Protein AF-A0A931TAT7-F1 (afdb_monomer)

Structure (mmCIF, N/CA/C/O backbone):
data_AF-A0A931TAT7-F1
#
_entry.id   AF-A0A931TAT7-F1
#
loop_
_atom_site.group_PDB
_atom_site.id
_atom_site.type_symbol
_atom_site.label_atom_id
_atom_site.label_alt_id
_atom_site.label_comp_id
_atom_site.label_asym_id
_atom_site.label_entity_id
_atom_site.label_seq_id
_atom_site.pdbx_PDB_ins_code
_atom_site.Cartn_x
_atom_site.Cartn_y
_atom_site.Cartn_z
_atom_site.occupancy
_atom_site.B_iso_or_equiv
_atom_site.auth_seq_id
_atom_site.auth_comp_id
_atom_site.auth_asym_id
_atom_site.auth_atom_id
_atom_site.pdbx_PDB_model_num
ATOM 1 N N . MET A 1 1 ? 42.164 -4.068 8.966 1.00 46.94 1 MET A N 1
ATOM 2 C CA . MET A 1 1 ? 41.148 -4.580 8.024 1.00 46.94 1 MET A CA 1
ATOM 3 C C . MET A 1 1 ? 40.503 -3.366 7.394 1.00 46.94 1 MET A C 1
ATOM 5 O O . MET A 1 1 ? 39.901 -2.592 8.122 1.00 46.94 1 MET A O 1
ATOM 9 N N . SER A 1 2 ? 40.743 -3.121 6.109 1.00 53.66 2 SER A N 1
ATOM 10 C CA . SER A 1 2 ? 40.105 -2.021 5.388 1.00 53.66 2 SER A CA 1
ATOM 11 C C . SER A 1 2 ? 38.595 -2.243 5.388 1.00 53.66 2 SER A C 1
ATOM 13 O O . SER A 1 2 ? 38.114 -3.312 5.013 1.00 53.66 2 SER A O 1
ATOM 15 N N . GLU A 1 3 ? 37.860 -1.247 5.865 1.00 57.81 3 GLU A N 1
ATOM 16 C CA . GLU A 1 3 ? 36.407 -1.215 5.819 1.00 57.81 3 GLU A CA 1
ATOM 17 C C . GLU A 1 3 ? 35.992 -1.167 4.346 1.00 57.81 3 GLU A C 1
ATOM 19 O O . GLU A 1 3 ? 36.134 -0.154 3.662 1.00 57.81 3 GLU A O 1
ATOM 24 N N . GLN A 1 4 ? 35.587 -2.316 3.811 1.00 63.25 4 GLN A N 1
ATOM 25 C CA . GLN A 1 4 ? 35.103 -2.410 2.445 1.00 63.25 4 GLN A CA 1
ATOM 26 C C . GLN A 1 4 ? 33.806 -1.604 2.378 1.00 63.25 4 GLN A C 1
ATOM 28 O O . GLN A 1 4 ? 32.818 -1.959 3.022 1.00 63.25 4 GLN A O 1
ATOM 33 N N . THR A 1 5 ? 33.833 -0.480 1.660 1.00 73.94 5 THR A N 1
ATOM 34 C CA . THR A 1 5 ? 32.706 0.448 1.554 1.00 73.94 5 THR A CA 1
ATOM 35 C C . THR A 1 5 ? 31.482 -0.317 1.050 1.00 73.94 5 THR A C 1
ATOM 37 O O . THR A 1 5 ? 31.432 -0.716 -0.113 1.00 73.94 5 THR A O 1
ATOM 40 N N . ARG A 1 6 ? 30.511 -0.587 1.935 1.00 80.88 6 ARG A N 1
ATOM 41 C CA . ARG A 1 6 ? 29.276 -1.290 1.570 1.00 80.88 6 ARG A CA 1
ATOM 42 C C . ARG A 1 6 ? 28.470 -0.403 0.640 1.00 80.88 6 ARG A C 1
ATOM 44 O O . ARG A 1 6 ? 28.038 0.682 1.015 1.00 80.88 6 ARG A O 1
ATOM 51 N N . ARG A 1 7 ? 28.277 -0.899 -0.570 1.00 81.69 7 ARG A N 1
ATOM 52 C CA . ARG A 1 7 ? 27.656 -0.191 -1.674 1.00 81.69 7 ARG A CA 1
ATOM 53 C C . ARG A 1 7 ? 26.433 -0.985 -2.145 1.00 81.69 7 ARG A C 1
ATOM 55 O O . ARG A 1 7 ? 26.572 -2.185 -2.395 1.00 81.69 7 ARG A O 1
ATOM 62 N N . PRO A 1 8 ? 25.221 -0.400 -2.132 1.00 88.12 8 PRO A N 1
ATOM 63 C CA . PRO A 1 8 ? 24.004 -1.139 -2.441 1.00 88.12 8 PRO A CA 1
ATOM 64 C C . PRO A 1 8 ? 23.951 -1.509 -3.927 1.00 88.12 8 PRO A C 1
ATOM 66 O O . PRO A 1 8 ? 23.979 -0.655 -4.803 1.00 88.12 8 PRO A O 1
ATOM 69 N N . VAL A 1 9 ? 23.796 -2.801 -4.218 1.00 87.94 9 VAL A N 1
ATOM 70 C CA . VAL A 1 9 ? 23.596 -3.290 -5.596 1.00 87.94 9 VAL A CA 1
ATOM 71 C C . VAL A 1 9 ? 22.176 -3.034 -6.112 1.00 87.94 9 VAL A C 1
ATOM 73 O O . VAL A 1 9 ? 21.944 -2.989 -7.316 1.00 87.94 9 VAL A O 1
ATOM 76 N N . HIS A 1 10 ? 21.221 -2.862 -5.199 1.00 90.25 10 HIS A N 1
ATOM 77 C CA . HIS A 1 10 ? 19.831 -2.554 -5.491 1.00 90.25 10 HIS A CA 1
ATOM 78 C C . HIS A 1 10 ? 19.238 -1.762 -4.332 1.00 90.25 10 HIS A C 1
ATOM 80 O O . HIS A 1 10 ? 19.425 -2.128 -3.169 1.00 90.25 10 HIS A O 1
ATOM 86 N N . THR A 1 11 ? 18.490 -0.720 -4.668 1.00 93.38 11 THR A N 1
ATOM 87 C CA . THR A 1 11 ? 17.753 0.086 -3.702 1.00 93.38 11 THR A CA 1
ATOM 88 C C . THR A 1 11 ? 16.315 0.190 -4.169 1.00 93.38 11 THR A C 1
ATOM 90 O O . THR A 1 11 ? 16.067 0.439 -5.347 1.00 93.38 11 THR A O 1
ATOM 93 N N . ARG A 1 12 ? 15.384 0.025 -3.231 1.00 96.38 12 ARG A N 1
ATOM 94 C CA . ARG A 1 12 ? 13.963 0.283 -3.427 1.00 96.38 12 ARG A CA 1
ATOM 95 C C . ARG A 1 12 ? 13.509 1.342 -2.440 1.00 96.38 12 ARG A C 1
ATOM 97 O O . ARG A 1 12 ? 13.706 1.176 -1.238 1.00 96.38 12 ARG A O 1
ATOM 104 N N . THR A 1 13 ? 12.826 2.356 -2.944 1.00 97.94 13 THR A N 1
ATOM 105 C CA . THR A 1 13 ? 12.088 3.325 -2.138 1.00 97.94 13 THR A CA 1
ATOM 106 C C . THR A 1 13 ? 10.604 3.150 -2.411 1.00 97.94 13 THR A C 1
ATOM 108 O O . THR A 1 13 ? 10.189 3.093 -3.567 1.00 97.94 13 THR A O 1
ATOM 111 N N . ILE A 1 14 ? 9.805 3.063 -1.349 1.00 98.56 14 ILE A N 1
ATOM 112 C CA . ILE A 1 14 ? 8.347 3.111 -1.433 1.00 98.56 14 ILE A CA 1
ATOM 113 C C . ILE A 1 14 ? 7.872 4.323 -0.640 1.00 98.56 14 ILE A C 1
ATOM 115 O O . ILE A 1 14 ? 8.177 4.432 0.547 1.00 98.56 14 ILE A O 1
ATOM 119 N N . THR A 1 15 ? 7.124 5.210 -1.288 1.00 98.69 15 THR A N 1
ATOM 120 C CA . THR A 1 15 ? 6.382 6.288 -0.624 1.00 98.69 15 THR A CA 1
ATOM 121 C C . THR A 1 15 ? 4.897 5.995 -0.732 1.00 98.69 15 THR A C 1
ATOM 123 O O . THR A 1 15 ? 4.441 5.480 -1.753 1.00 98.69 15 THR A O 1
ATOM 126 N N . ILE A 1 16 ? 4.148 6.259 0.336 1.00 98.88 16 ILE A N 1
ATOM 127 C CA . ILE A 1 16 ? 2.700 6.064 0.364 1.00 98.88 16 ILE A CA 1
ATOM 128 C C . ILE A 1 16 ? 2.091 7.277 1.044 1.00 98.88 16 ILE A C 1
ATOM 130 O O . ILE A 1 16 ? 2.323 7.497 2.232 1.00 98.88 16 ILE A O 1
ATOM 134 N N . ASP A 1 17 ? 1.298 8.018 0.287 1.00 98.62 17 ASP A N 1
ATOM 135 C CA . ASP A 1 17 ? 0.580 9.189 0.759 1.00 98.62 17 ASP A CA 1
ATOM 136 C C . ASP A 1 17 ? -0.908 8.848 0.852 1.00 98.62 17 ASP A C 1
ATOM 138 O O . ASP A 1 17 ? -1.482 8.271 -0.076 1.00 98.62 17 ASP A O 1
ATOM 142 N N . VAL A 1 18 ? -1.522 9.165 1.992 1.00 98.44 18 VAL A N 1
ATOM 143 C CA . VAL A 1 18 ? -2.941 8.911 2.270 1.00 98.44 18 VAL A CA 1
ATOM 144 C C . VAL A 1 18 ? -3.627 10.248 2.501 1.00 98.44 18 VAL A C 1
ATOM 146 O O . VAL A 1 18 ? -3.291 10.967 3.439 1.00 98.44 18 VAL A O 1
ATOM 149 N N . PHE A 1 19 ? -4.603 10.561 1.659 1.00 97.88 19 PHE A N 1
ATOM 150 C CA . PHE A 1 19 ? -5.383 11.788 1.713 1.00 97.88 19 PHE A CA 1
ATOM 151 C C . PHE A 1 19 ? -6.832 11.459 2.049 1.00 97.88 19 PHE A C 1
ATOM 153 O O . PHE A 1 19 ? -7.404 10.507 1.515 1.00 97.88 19 PHE A O 1
ATOM 160 N N . ARG A 1 20 ? -7.457 12.278 2.896 1.00 95.94 20 ARG A N 1
ATOM 161 C CA . ARG A 1 20 ? -8.916 12.296 2.985 1.00 95.94 20 ARG A CA 1
ATOM 162 C C . ARG A 1 20 ? -9.457 12.918 1.705 1.00 95.94 20 ARG A C 1
ATOM 164 O O . ARG A 1 20 ? -9.025 14.002 1.320 1.00 95.94 20 ARG A O 1
ATOM 171 N N . ALA A 1 21 ? -10.389 12.233 1.062 1.00 95.69 21 ALA A N 1
ATOM 172 C CA . ALA A 1 21 ? -10.930 12.642 -0.226 1.00 95.69 21 ALA A CA 1
ATOM 173 C C . ALA A 1 21 ? -12.455 12.830 -0.230 1.00 95.69 21 ALA A C 1
ATOM 175 O O . ALA A 1 21 ? -13.044 13.044 -1.290 1.00 95.69 21 ALA A O 1
ATOM 176 N N . GLY A 1 22 ? 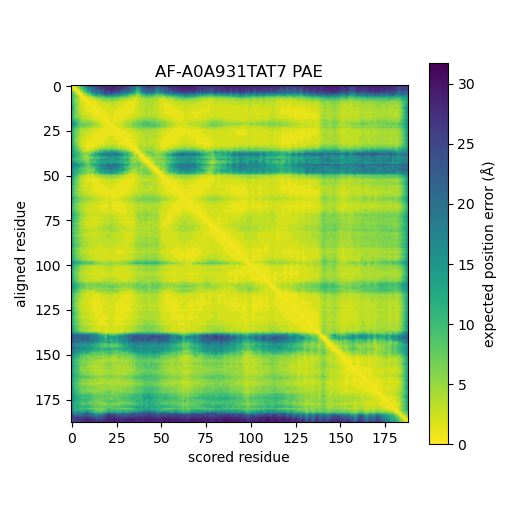-13.067 12.757 0.952 1.00 92.88 22 GLY A N 1
ATOM 177 C CA . GLY A 1 22 ? -14.485 12.961 1.222 1.00 92.88 22 GLY A CA 1
ATOM 178 C C . GLY A 1 22 ? -14.806 12.631 2.682 1.00 92.88 22 GLY A C 1
ATOM 179 O O . GLY A 1 22 ? -13.902 12.354 3.480 1.00 92.88 22 GLY A O 1
ATOM 180 N N . ASP A 1 23 ? -16.091 12.633 3.024 1.00 91.50 23 ASP A N 1
ATOM 181 C CA . ASP A 1 23 ? -16.554 12.314 4.381 1.00 91.50 23 ASP A CA 1
ATOM 182 C C . ASP A 1 23 ? -16.292 10.849 4.753 1.00 91.50 23 ASP A C 1
ATOM 184 O O . ASP A 1 23 ? -16.015 10.554 5.914 1.00 91.50 23 ASP A O 1
ATOM 188 N N . ASP A 1 24 ? -16.313 9.954 3.764 1.00 93.62 24 ASP A N 1
ATOM 189 C CA . ASP A 1 24 ? -16.205 8.502 3.906 1.00 93.62 24 ASP A CA 1
ATOM 190 C C . ASP A 1 24 ? -15.237 7.872 2.887 1.00 93.62 24 ASP A C 1
ATOM 192 O O . ASP A 1 24 ? -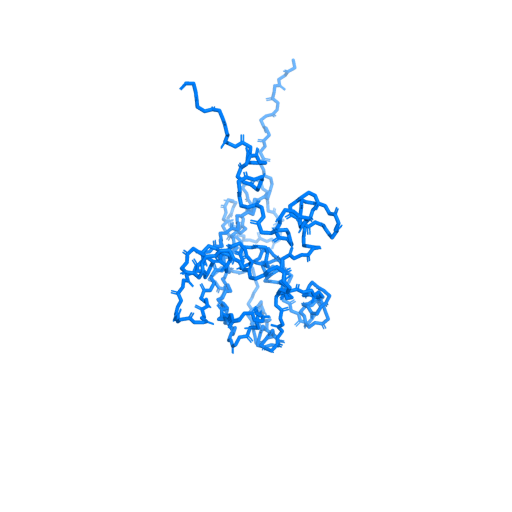15.329 6.683 2.582 1.00 93.62 24 ASP A O 1
ATOM 196 N N . GLU A 1 25 ? -14.286 8.639 2.346 1.00 97.19 25 GLU A N 1
ATOM 197 C CA . GLU A 1 25 ? -13.364 8.133 1.327 1.00 97.19 25 GLU A CA 1
ATOM 198 C C . GLU A 1 25 ? -11.930 8.636 1.514 1.00 97.19 25 GLU A C 1
ATOM 200 O O . GLU A 1 25 ? -11.672 9.799 1.837 1.00 97.19 25 GLU A O 1
ATOM 205 N N . LEU A 1 26 ? -10.980 7.734 1.275 1.00 98.31 26 LEU A N 1
ATOM 206 C CA . LEU A 1 26 ? -9.557 8.020 1.171 1.00 98.31 26 LEU A CA 1
ATOM 207 C C . LEU A 1 26 ? -9.102 7.930 -0.282 1.00 98.31 26 LEU A C 1
ATOM 209 O O . LEU A 1 26 ? -9.516 7.039 -1.024 1.00 98.31 26 LEU A O 1
ATOM 213 N N . GLU A 1 27 ? -8.159 8.786 -0.645 1.00 98.62 27 GLU A N 1
ATOM 214 C CA . GLU A 1 27 ? -7.313 8.615 -1.818 1.00 98.62 27 GLU A CA 1
ATOM 215 C C . GLU A 1 27 ? -5.903 8.260 -1.362 1.00 98.62 27 GLU A C 1
ATOM 217 O O . GLU A 1 27 ? -5.312 8.955 -0.537 1.00 98.62 27 GLU A O 1
ATOM 222 N N . VAL A 1 28 ? -5.361 7.159 -1.876 1.00 98.81 28 VAL A N 1
ATOM 223 C CA . VAL A 1 28 ? -4.054 6.651 -1.458 1.00 98.81 28 VAL A CA 1
ATOM 224 C C . VAL A 1 28 ? -3.171 6.440 -2.665 1.00 98.81 28 VAL A C 1
ATOM 226 O O . VAL A 1 28 ? -3.496 5.631 -3.530 1.00 98.81 28 VAL A O 1
ATOM 229 N N . THR A 1 29 ? -2.030 7.122 -2.693 1.00 98.69 29 THR A N 1
ATOM 230 C CA . THR A 1 29 ? -1.042 6.996 -3.765 1.00 98.69 29 THR A CA 1
ATOM 231 C C . THR A 1 29 ? 0.223 6.351 -3.225 1.00 98.69 29 THR A C 1
ATOM 233 O O . THR A 1 29 ? 0.899 6.899 -2.360 1.00 98.69 29 THR A O 1
ATOM 236 N N . GLY A 1 30 ? 0.543 5.167 -3.740 1.00 98.75 30 GLY A N 1
ATOM 237 C CA . GLY A 1 30 ? 1.823 4.506 -3.544 1.00 98.75 30 GLY A CA 1
ATOM 238 C C . GLY A 1 30 ? 2.733 4.759 -4.740 1.00 98.75 30 GLY A C 1
ATOM 239 O O . GLY A 1 30 ? 2.281 4.670 -5.880 1.00 98.75 30 GLY A O 1
ATOM 240 N N . ARG A 1 31 ? 4.020 5.010 -4.505 1.00 98.62 31 ARG A N 1
ATOM 241 C CA . ARG A 1 31 ? 5.059 5.055 -5.540 1.00 98.62 31 ARG A CA 1
ATOM 242 C C . ARG A 1 31 ? 6.209 4.142 -5.154 1.00 98.62 31 ARG A C 1
ATOM 244 O O . ARG A 1 31 ? 6.656 4.160 -4.011 1.00 98.62 31 ARG A O 1
ATOM 251 N N . LEU A 1 32 ? 6.684 3.351 -6.109 1.00 98.56 32 LEU A N 1
ATOM 252 C CA . LEU A 1 32 ? 7.832 2.464 -5.976 1.00 98.56 32 LEU A CA 1
ATOM 253 C C . LEU A 1 32 ? 8.904 2.905 -6.964 1.00 98.56 32 LEU A C 1
ATOM 255 O O . LEU A 1 32 ? 8.662 2.932 -8.170 1.00 98.56 32 LEU A O 1
ATOM 259 N N . VAL A 1 33 ? 10.087 3.202 -6.434 1.00 97.94 33 VAL A N 1
ATOM 260 C CA . VAL A 1 33 ? 11.274 3.538 -7.217 1.00 97.94 33 VAL A CA 1
ATOM 261 C C . VAL A 1 33 ? 12.363 2.518 -6.926 1.00 97.94 33 VAL A C 1
ATOM 263 O O . VAL A 1 33 ? 12.805 2.398 -5.784 1.00 97.94 33 VAL A O 1
ATOM 266 N N . ASP A 1 34 ? 12.804 1.808 -7.958 1.00 95.56 34 ASP A N 1
ATOM 267 C CA . ASP A 1 34 ? 13.946 0.902 -7.895 1.00 95.56 34 ASP A CA 1
ATOM 268 C C . ASP A 1 34 ? 15.123 1.476 -8.667 1.00 95.56 34 ASP A C 1
ATOM 270 O O . ASP A 1 34 ? 14.976 1.872 -9.822 1.00 95.56 34 ASP A O 1
ATOM 274 N N . SER A 1 35 ? 16.313 1.413 -8.083 1.00 92.00 35 SER A N 1
ATOM 275 C CA . SER A 1 35 ? 17.566 1.736 -8.760 1.00 92.00 35 SER A CA 1
ATOM 276 C C . SER A 1 35 ? 18.610 0.642 -8.556 1.00 92.00 35 SER A C 1
ATOM 278 O O . SER A 1 35 ? 18.482 -0.240 -7.694 1.00 92.00 35 SER A O 1
ATOM 280 N N . ARG A 1 36 ? 19.651 0.677 -9.390 1.00 87.56 36 ARG A N 1
ATOM 281 C CA . ARG A 1 36 ? 20.816 -0.212 -9.299 1.00 87.56 36 ARG A CA 1
ATOM 282 C C . ARG A 1 36 ? 22.104 0.618 -9.263 1.00 87.56 36 ARG A C 1
ATOM 284 O O . ARG A 1 36 ? 22.693 0.879 -10.311 1.00 87.56 36 ARG A O 1
ATOM 291 N N . PRO A 1 37 ? 22.529 1.067 -8.066 1.00 82.19 37 PRO A N 1
ATOM 292 C CA . PRO A 1 37 ? 23.658 1.989 -7.915 1.00 82.19 37 PRO A CA 1
ATOM 293 C C . PRO A 1 37 ? 25.004 1.428 -8.394 1.00 82.19 37 PRO A C 1
ATOM 295 O O . PRO A 1 37 ? 25.778 2.142 -9.026 1.00 82.19 37 PRO A O 1
ATOM 298 N N . ASP A 1 38 ? 25.278 0.147 -8.127 1.00 75.75 38 ASP A N 1
ATOM 299 C CA . ASP A 1 38 ? 26.628 -0.416 -8.297 1.00 75.75 38 ASP A CA 1
ATOM 300 C C . ASP A 1 38 ? 26.735 -1.630 -9.230 1.00 75.75 38 ASP A C 1
ATOM 302 O O . ASP A 1 38 ? 27.841 -2.103 -9.488 1.00 75.75 38 ASP A O 1
ATOM 306 N N . ALA A 1 39 ? 25.622 -2.159 -9.747 1.00 69.81 39 ALA A N 1
ATOM 307 C CA . ALA A 1 39 ? 25.660 -3.344 -10.602 1.00 69.81 39 ALA A CA 1
ATOM 308 C C . ALA A 1 39 ? 24.473 -3.429 -11.567 1.00 69.81 39 ALA A C 1
ATOM 310 O O . ALA A 1 39 ? 23.317 -3.364 -11.158 1.00 69.81 39 ALA A O 1
ATOM 311 N N . GLN A 1 40 ? 24.762 -3.700 -12.837 1.00 74.06 40 GLN A N 1
ATOM 312 C CA . GLN A 1 40 ? 23.771 -3.993 -13.867 1.00 74.06 40 GLN A CA 1
ATOM 313 C C . GLN A 1 40 ? 24.219 -5.250 -14.633 1.00 74.06 40 GLN A C 1
ATOM 315 O O . GLN A 1 40 ? 25.418 -5.406 -14.876 1.00 74.06 40 GLN A O 1
ATOM 320 N N . PRO A 1 41 ? 23.313 -6.177 -15.002 1.00 72.44 41 PRO A N 1
ATOM 321 C CA . PRO A 1 41 ? 23.674 -7.267 -15.900 1.00 72.44 41 PRO A CA 1
ATOM 322 C C . PRO A 1 41 ? 24.227 -6.709 -17.215 1.00 72.44 41 PRO A C 1
ATOM 324 O O . PRO A 1 41 ? 23.657 -5.771 -17.755 1.00 72.44 41 PRO A O 1
ATOM 327 N N . SER A 1 42 ? 25.291 -7.303 -17.755 1.00 74.06 42 SER A N 1
ATOM 328 C CA . SER A 1 42 ? 25.969 -6.797 -18.961 1.00 74.06 42 SER A CA 1
ATOM 329 C C . SER A 1 42 ? 25.091 -6.763 -20.216 1.00 74.06 42 SER A C 1
ATOM 331 O O . SER A 1 42 ? 25.354 -5.9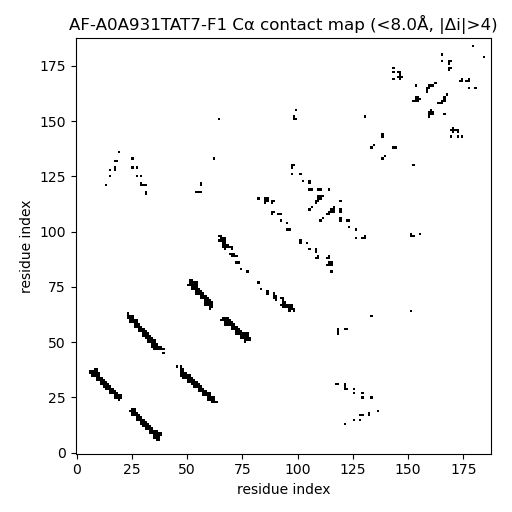90 -21.126 1.00 74.06 42 SER A O 1
ATOM 333 N N . TRP A 1 43 ? 24.053 -7.599 -20.273 1.00 78.25 43 TRP A N 1
ATOM 334 C CA . TRP A 1 43 ? 23.062 -7.613 -21.353 1.00 78.25 43 TRP A CA 1
ATOM 335 C C . TRP A 1 43 ? 21.977 -6.539 -21.192 1.00 78.25 43 TRP A C 1
ATOM 337 O O . TRP A 1 43 ? 21.176 -6.333 -22.099 1.00 78.25 43 TRP A O 1
ATOM 347 N N . PHE A 1 44 ? 21.908 -5.895 -20.028 1.00 76.38 44 PHE A N 1
ATOM 348 C CA . PHE A 1 44 ? 20.924 -4.879 -19.701 1.00 76.38 44 PHE A CA 1
ATOM 349 C C . PHE A 1 44 ? 21.584 -3.509 -19.875 1.00 76.38 44 PHE A C 1
ATOM 351 O O . PHE A 1 44 ? 22.182 -2.974 -18.943 1.00 76.38 44 PHE A O 1
ATOM 358 N N . ASP A 1 45 ? 21.513 -2.998 -21.104 1.00 69.25 45 ASP A N 1
ATOM 359 C CA . ASP A 1 45 ? 22.183 -1.785 -21.590 1.00 69.25 45 ASP A CA 1
ATOM 360 C C . ASP A 1 45 ? 21.520 -0.498 -21.061 1.00 69.25 45 ASP A C 1
ATOM 362 O O . ASP A 1 45 ? 20.954 0.306 -21.797 1.00 69.25 45 ASP A O 1
ATOM 366 N N . VAL A 1 46 ? 21.519 -0.344 -19.737 1.00 70.75 46 VAL A N 1
ATOM 367 C CA . VAL A 1 46 ? 21.043 0.851 -19.034 1.00 70.75 46 VAL A CA 1
ATOM 368 C C . VAL A 1 46 ? 22.198 1.392 -18.196 1.00 70.75 46 VAL A C 1
ATOM 370 O O . VAL A 1 46 ? 22.885 0.595 -17.546 1.00 70.75 46 VAL A O 1
ATOM 373 N N . PRO A 1 47 ? 22.433 2.718 -18.186 1.00 73.44 47 PRO A N 1
ATOM 374 C CA . PRO A 1 47 ? 23.516 3.303 -17.412 1.00 73.44 47 PRO A CA 1
ATOM 375 C C . PRO A 1 47 ? 23.491 2.868 -15.942 1.00 73.44 47 PRO A C 1
ATOM 377 O O . PRO A 1 47 ? 22.443 2.761 -15.303 1.00 73.44 47 PRO A O 1
ATOM 380 N N . GLN A 1 48 ? 24.677 2.623 -15.388 1.00 70.00 48 GLN A N 1
ATOM 381 C CA . GLN A 1 48 ? 24.826 2.322 -13.970 1.00 70.00 48 GLN A CA 1
ATOM 382 C C . GLN A 1 48 ? 24.281 3.480 -13.121 1.00 70.00 48 GLN A C 1
ATOM 384 O O . GLN A 1 48 ? 24.535 4.649 -13.412 1.00 70.00 48 GLN A O 1
ATOM 389 N N . GLY A 1 49 ? 23.551 3.155 -12.053 1.00 73.19 49 GLY A N 1
ATOM 390 C CA . GLY A 1 49 ? 22.931 4.152 -11.182 1.00 73.19 49 GLY A CA 1
ATOM 391 C C . GLY A 1 49 ? 21.570 4.656 -11.655 1.00 73.19 49 GLY A C 1
ATOM 392 O O . GLY A 1 49 ? 20.931 5.409 -10.921 1.00 73.19 49 GLY A O 1
ATOM 393 N N . SER A 1 50 ? 21.085 4.216 -12.819 1.00 79.81 50 SER A N 1
ATOM 394 C CA . SER A 1 50 ? 19.758 4.584 -13.304 1.00 79.81 50 SER A CA 1
ATOM 395 C C . SER A 1 50 ? 18.626 4.001 -12.457 1.00 79.81 50 SER A C 1
ATOM 397 O O . SER A 1 50 ? 18.719 2.921 -11.857 1.00 79.81 50 SER A O 1
ATOM 399 N N . THR A 1 51 ? 17.514 4.732 -12.459 1.00 90.75 51 THR A N 1
ATOM 400 C CA . THR A 1 51 ? 16.206 4.222 -12.057 1.00 90.75 51 THR A CA 1
ATOM 401 C C . THR A 1 51 ? 15.770 3.158 -13.059 1.00 90.75 51 THR A C 1
ATOM 403 O O . THR A 1 51 ? 15.802 3.382 -14.263 1.00 90.75 51 THR A O 1
ATOM 406 N N . ILE A 1 52 ? 15.399 1.986 -12.555 1.00 93.12 52 ILE A N 1
ATOM 407 C CA . ILE A 1 52 ? 14.975 0.832 -13.356 1.00 93.12 52 ILE A CA 1
ATOM 408 C C . ILE A 1 52 ? 13.454 0.691 -13.335 1.00 93.12 52 ILE A C 1
ATOM 410 O O . ILE A 1 52 ? 12.854 0.284 -14.327 1.00 93.12 52 ILE A O 1
ATOM 414 N N . HIS A 1 53 ? 12.835 1.019 -12.201 1.00 96.12 53 HIS A N 1
ATOM 415 C CA . HIS A 1 53 ? 11.387 1.062 -12.061 1.00 96.12 53 HIS A CA 1
ATOM 416 C C . HIS A 1 53 ? 10.997 2.377 -11.407 1.00 96.12 53 HIS A C 1
ATOM 418 O O . HIS A 1 53 ? 11.538 2.717 -10.360 1.00 96.12 53 HIS A O 1
ATOM 424 N N . ASP A 1 54 ? 10.036 3.072 -11.994 1.00 97.31 54 ASP A N 1
ATOM 425 C CA . ASP A 1 54 ? 9.312 4.171 -11.367 1.00 97.31 54 ASP A CA 1
ATOM 426 C C . ASP A 1 54 ? 7.838 3.952 -11.676 1.00 97.31 54 ASP A C 1
ATOM 428 O O . ASP A 1 54 ? 7.396 4.096 -12.817 1.00 97.31 54 ASP A O 1
ATOM 432 N N . MET A 1 55 ? 7.106 3.476 -10.676 1.00 98.06 55 MET A N 1
ATOM 433 C CA . MET A 1 55 ? 5.725 3.039 -10.829 1.00 98.06 55 MET A CA 1
ATOM 434 C C . MET A 1 55 ? 4.876 3.620 -9.714 1.00 98.06 55 MET A C 1
ATOM 436 O O . MET A 1 55 ? 5.319 3.680 -8.565 1.00 98.06 55 MET A O 1
ATOM 440 N N . SER A 1 56 ? 3.634 3.969 -10.025 1.00 98.38 56 SER A N 1
ATOM 441 C CA . SER A 1 56 ? 2.663 4.397 -9.025 1.00 98.38 56 SER A CA 1
ATOM 442 C C . SER A 1 56 ? 1.381 3.580 -9.096 1.00 98.38 56 SER A C 1
ATOM 444 O O . SER A 1 56 ? 1.027 3.024 -10.136 1.00 98.38 56 SER A O 1
ATOM 446 N N . VAL A 1 57 ? 0.700 3.486 -7.958 1.00 98.69 57 VAL A N 1
ATOM 447 C CA . VAL A 1 57 ? -0.647 2.935 -7.825 1.00 98.69 57 VAL A CA 1
ATOM 448 C C . VAL A 1 57 ? -1.460 3.924 -7.005 1.00 98.69 57 VAL A C 1
ATOM 450 O O . VAL A 1 57 ? -1.055 4.272 -5.896 1.00 98.69 57 VAL A O 1
ATOM 453 N N . THR A 1 58 ? -2.611 4.336 -7.523 1.00 98.69 58 THR A N 1
ATOM 454 C CA . THR A 1 58 ? -3.571 5.172 -6.802 1.00 98.69 58 THR A CA 1
ATOM 455 C C . THR A 1 58 ? -4.843 4.372 -6.553 1.00 98.69 58 THR A C 1
ATOM 457 O O . THR A 1 58 ? -5.401 3.764 -7.469 1.00 98.69 58 THR A O 1
ATOM 460 N N . LEU A 1 59 ? -5.292 4.349 -5.300 1.00 98.81 59 LEU A N 1
ATOM 461 C CA . LEU A 1 59 ? -6.505 3.670 -4.856 1.00 98.81 59 LEU A CA 1
ATOM 462 C C . LEU A 1 59 ? -7.471 4.685 -4.247 1.00 98.81 59 LEU A C 1
ATOM 464 O O . LEU A 1 59 ? -7.061 5.527 -3.450 1.00 98.81 59 LEU A O 1
ATOM 468 N N . ARG A 1 60 ? -8.759 4.552 -4.563 1.00 98.69 60 ARG A N 1
ATOM 469 C CA . ARG A 1 60 ? -9.845 5.144 -3.771 1.00 98.69 60 ARG A CA 1
ATOM 470 C C . ARG A 1 60 ? -10.380 4.077 -2.827 1.00 98.69 60 ARG A C 1
ATOM 472 O O . ARG A 1 60 ? -10.590 2.940 -3.257 1.00 98.69 60 ARG A O 1
ATOM 479 N N . VAL A 1 61 ? -10.527 4.406 -1.547 1.00 98.56 61 VAL A N 1
ATOM 480 C CA . VAL A 1 61 ? -10.896 3.451 -0.494 1.00 98.56 61 VAL A CA 1
ATOM 481 C C . VAL A 1 61 ? -12.018 4.029 0.354 1.00 98.56 61 VAL A C 1
ATOM 483 O O . VAL A 1 61 ? -11.831 5.044 1.019 1.00 98.56 61 VAL A O 1
ATOM 486 N N . ARG A 1 62 ? -13.166 3.353 0.365 1.00 97.25 62 ARG A N 1
ATOM 487 C CA . ARG A 1 62 ? -14.334 3.733 1.161 1.00 97.25 62 ARG A CA 1
ATOM 488 C C . ARG A 1 62 ? -14.161 3.334 2.625 1.00 97.25 62 ARG A C 1
ATOM 490 O O . ARG A 1 62 ? -13.710 2.236 2.935 1.00 97.25 62 ARG A O 1
ATOM 497 N N . TYR A 1 63 ? -14.567 4.211 3.524 1.00 93.19 63 TYR A N 1
ATOM 498 C CA . TYR A 1 63 ? -14.703 3.987 4.955 1.00 93.19 63 TYR A CA 1
ATOM 499 C C . TYR A 1 63 ? -16.185 3.702 5.294 1.00 93.19 63 TYR A C 1
ATOM 501 O O . TYR A 1 63 ? -17.062 4.249 4.633 1.00 93.19 63 TYR A O 1
ATOM 509 N N . PRO A 1 64 ? -16.520 2.851 6.286 1.00 90.88 64 PRO A N 1
ATOM 510 C CA . PRO A 1 64 ? -15.634 2.168 7.236 1.00 90.88 64 PRO A CA 1
ATOM 511 C C . PRO A 1 64 ? -15.130 0.788 6.796 1.00 90.88 64 PRO A C 1
ATOM 513 O O . PRO A 1 64 ? -14.241 0.236 7.441 1.00 90.88 64 PRO A O 1
ATOM 516 N N . ASP A 1 65 ? -15.666 0.220 5.713 1.00 91.38 65 ASP A N 1
ATOM 517 C CA . ASP A 1 65 ? -15.378 -1.164 5.301 1.00 91.38 65 ASP A CA 1
ATOM 518 C C . ASP A 1 65 ? -14.011 -1.358 4.606 1.00 91.38 65 ASP A C 1
ATOM 520 O O . ASP A 1 65 ? -13.589 -2.489 4.337 1.00 91.38 65 ASP A O 1
ATOM 524 N N . LEU A 1 66 ? -13.299 -0.259 4.341 1.00 95.56 66 LEU A N 1
ATOM 525 C CA . LEU A 1 66 ? -12.020 -0.196 3.633 1.00 95.56 66 LEU A CA 1
ATOM 526 C C . LEU A 1 66 ? -12.060 -0.839 2.242 1.00 95.56 66 LEU A C 1
ATOM 528 O O . LEU A 1 66 ? -11.073 -1.437 1.804 1.00 95.56 66 LEU A O 1
ATOM 532 N N . THR A 1 67 ? -13.189 -0.740 1.543 1.00 97.56 67 THR A N 1
ATOM 533 C CA . THR A 1 67 ? -13.341 -1.280 0.187 1.00 97.56 67 THR A CA 1
ATOM 534 C C . THR A 1 67 ? -12.695 -0.378 -0.852 1.00 97.56 67 THR A C 1
ATOM 536 O O . THR A 1 67 ? -12.976 0.816 -0.910 1.00 97.56 67 THR A O 1
ATOM 539 N N . ILE A 1 68 ? -11.891 -0.961 -1.739 1.00 98.62 68 ILE A N 1
ATOM 540 C CA . ILE A 1 68 ? -11.330 -0.274 -2.904 1.00 98.62 68 ILE A CA 1
ATOM 541 C C . ILE A 1 68 ? -12.457 0.020 -3.904 1.00 98.62 68 ILE A C 1
ATOM 543 O O . ILE A 1 68 ? -13.056 -0.9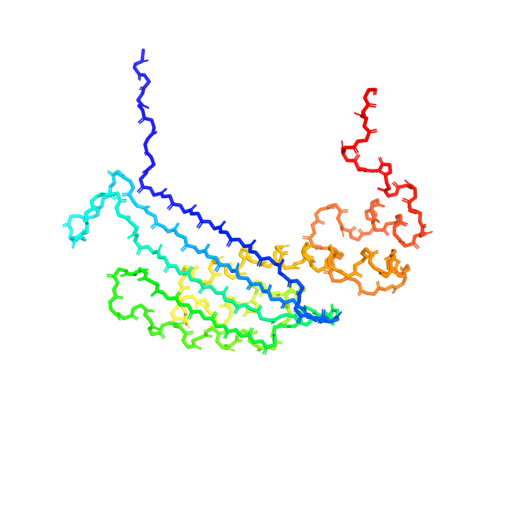04 -4.459 1.00 98.62 68 ILE A O 1
ATOM 547 N N . THR A 1 69 ? -12.735 1.297 -4.149 1.00 98.56 69 THR A N 1
ATOM 548 C CA . THR A 1 69 ? -13.768 1.784 -5.083 1.00 98.56 69 THR A CA 1
ATOM 549 C C . THR A 1 69 ? -13.201 2.088 -6.465 1.00 98.56 69 THR A C 1
ATOM 551 O O . THR A 1 69 ? -13.891 1.905 -7.465 1.00 98.56 69 THR A O 1
ATOM 554 N N . ALA A 1 70 ? -11.929 2.478 -6.538 1.00 98.50 70 ALA A N 1
ATOM 555 C CA . ALA A 1 70 ? -11.212 2.692 -7.788 1.00 98.50 70 ALA A CA 1
ATOM 556 C C . ALA A 1 70 ? -9.733 2.323 -7.637 1.00 98.50 70 ALA A C 1
ATOM 558 O O . ALA A 1 70 ? -9.160 2.444 -6.554 1.00 98.50 70 ALA A O 1
ATOM 559 N N . ALA A 1 71 ? -9.119 1.889 -8.736 1.00 98.31 71 ALA A N 1
ATOM 560 C CA . ALA A 1 71 ? -7.698 1.583 -8.807 1.00 98.31 71 ALA A CA 1
ATOM 561 C C . ALA A 1 71 ? -7.133 2.033 -10.157 1.00 98.31 71 ALA A C 1
ATOM 563 O O . ALA A 1 71 ? -7.683 1.698 -11.207 1.00 98.31 71 ALA A O 1
ATOM 564 N N . SER A 1 72 ? -6.024 2.761 -10.127 1.00 97.06 72 SER A N 1
ATOM 565 C CA . SER A 1 72 ? -5.260 3.164 -11.306 1.00 97.06 72 SER A CA 1
ATOM 566 C C . SER A 1 72 ? -3.765 3.017 -11.039 1.00 97.06 72 SER A C 1
ATOM 568 O O . SER A 1 72 ? -3.326 2.887 -9.893 1.00 97.06 72 SER A O 1
ATOM 570 N N . SER A 1 73 ? -2.966 2.989 -12.101 1.00 96.88 73 SER A N 1
ATOM 571 C CA . SER A 1 73 ? -1.512 2.928 -11.991 1.00 96.88 73 SER A CA 1
ATOM 572 C C . SER A 1 73 ? -0.819 3.512 -13.207 1.00 96.88 73 SER A C 1
ATOM 574 O O . SER A 1 73 ? -1.410 3.641 -14.280 1.00 96.88 73 SER A O 1
ATOM 576 N N . SER A 1 74 ? 0.460 3.829 -13.035 1.00 96.62 74 SER A N 1
ATOM 577 C CA . SER A 1 74 ? 1.351 4.194 -14.129 1.00 96.62 74 SER A CA 1
ATOM 578 C C . SER A 1 74 ? 2.728 3.553 -13.961 1.00 96.62 74 SER A C 1
ATOM 580 O O . SER A 1 74 ? 3.126 3.135 -12.869 1.00 96.62 74 SER A O 1
ATOM 582 N N . MET A 1 75 ? 3.452 3.452 -15.076 1.00 96.94 75 MET A N 1
ATOM 583 C CA . MET A 1 75 ? 4.867 3.095 -15.120 1.00 96.94 75 MET A CA 1
ATOM 584 C C . MET A 1 75 ? 5.588 4.201 -15.889 1.00 96.94 75 MET A C 1
ATOM 586 O O . MET A 1 75 ? 5.450 4.283 -17.105 1.00 96.94 75 MET A O 1
ATOM 590 N N . THR A 1 76 ? 6.298 5.069 -15.177 1.00 96.06 76 THR A N 1
ATOM 591 C CA . THR A 1 76 ? 7.107 6.142 -15.772 1.00 96.06 76 THR A CA 1
ATOM 592 C C . THR A 1 76 ? 8.417 5.579 -16.309 1.00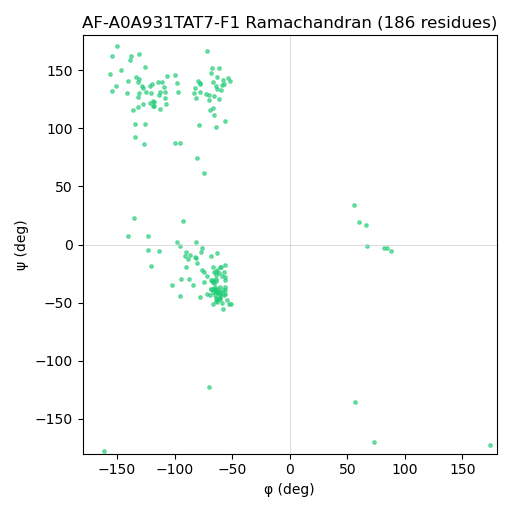 96.06 76 THR A C 1
ATOM 594 O O . THR A 1 76 ? 8.792 5.871 -17.435 1.00 96.06 76 THR A O 1
ATOM 597 N N . GLU A 1 77 ? 9.074 4.724 -15.522 1.00 95.00 77 GLU A N 1
ATOM 598 C CA . GLU A 1 77 ? 10.299 4.024 -15.910 1.00 95.00 77 GLU A CA 1
ATOM 599 C C . GLU A 1 77 ? 10.092 2.522 -15.742 1.00 95.00 77 GLU A C 1
ATOM 601 O O . GLU A 1 77 ? 9.605 2.057 -14.703 1.00 95.00 77 GLU A O 1
ATOM 606 N N . HIS A 1 78 ? 10.439 1.755 -16.772 1.00 94.25 78 HIS A N 1
ATOM 607 C CA . HIS A 1 78 ? 10.347 0.302 -16.751 1.00 94.25 78 HIS A CA 1
ATOM 608 C C . HIS A 1 78 ? 11.319 -0.342 -17.754 1.00 94.25 78 HIS A C 1
ATOM 610 O O . HIS A 1 78 ? 11.550 0.189 -18.838 1.00 94.25 78 HIS A O 1
ATOM 616 N N . PRO A 1 79 ? 11.856 -1.532 -17.436 1.00 90.69 79 PRO A N 1
ATOM 617 C CA . PRO A 1 79 ? 12.929 -2.164 -18.203 1.00 90.69 79 PRO A CA 1
ATOM 618 C C . PRO A 1 79 ? 12.506 -2.707 -19.574 1.00 90.69 79 PRO A C 1
ATOM 620 O O . PRO A 1 79 ? 13.343 -2.849 -20.461 1.00 90.69 79 PRO A O 1
ATOM 623 N N . TYR A 1 80 ? 11.235 -3.083 -19.738 1.00 91.25 80 TYR A N 1
ATOM 624 C CA . TYR A 1 80 ? 10.750 -3.763 -20.940 1.00 91.25 80 TYR A CA 1
ATOM 625 C C . TYR A 1 80 ? 9.496 -3.090 -21.476 1.00 91.25 80 TYR A C 1
ATOM 627 O O . TYR A 1 80 ? 8.614 -2.710 -20.707 1.00 91.25 80 TYR A O 1
ATOM 635 N N . THR A 1 81 ? 9.377 -3.011 -22.799 1.00 93.81 81 THR A N 1
ATOM 636 C CA . THR A 1 81 ? 8.230 -2.399 -23.490 1.00 93.81 81 THR A CA 1
ATOM 637 C C . THR A 1 81 ? 6.906 -3.121 -23.236 1.00 93.81 81 THR A C 1
ATOM 639 O O . THR A 1 81 ? 5.858 -2.503 -23.358 1.00 93.81 81 THR A O 1
ATOM 642 N N . ILE A 1 82 ? 6.953 -4.396 -22.836 1.00 94.94 82 ILE A N 1
ATOM 643 C CA . ILE A 1 82 ? 5.782 -5.218 -22.488 1.00 94.94 82 ILE A CA 1
ATOM 644 C C . ILE A 1 82 ? 5.338 -5.070 -21.023 1.00 94.94 82 ILE A C 1
ATOM 646 O O . ILE A 1 82 ? 4.294 -5.582 -20.638 1.00 94.94 82 ILE A O 1
ATOM 650 N N . CYS A 1 83 ? 6.117 -4.400 -20.160 1.00 95.00 83 CYS A N 1
ATOM 651 C CA . CYS A 1 83 ? 5.743 -4.226 -18.749 1.00 95.00 83 CYS A CA 1
ATOM 652 C C . CYS A 1 83 ? 4.367 -3.552 -18.542 1.00 95.00 83 CYS A C 1
ATOM 654 O O . CYS A 1 83 ? 3.640 -4.000 -17.647 1.00 95.00 83 CYS A O 1
ATOM 656 N N . PRO A 1 84 ? 3.969 -2.541 -19.342 1.00 96.12 84 PRO A N 1
ATOM 657 C CA . PRO A 1 84 ? 2.651 -1.918 -19.237 1.00 96.12 84 PRO A CA 1
ATOM 658 C C . PRO A 1 84 ? 1.459 -2.866 -19.443 1.00 96.12 84 PRO A C 1
ATOM 660 O O . PRO A 1 84 ? 0.376 -2.562 -18.948 1.00 96.12 84 PRO A O 1
ATOM 663 N N . ASP A 1 85 ? 1.635 -4.043 -20.060 1.00 95.12 85 ASP A N 1
ATOM 664 C CA . ASP A 1 85 ? 0.561 -5.043 -20.229 1.00 95.12 85 ASP A CA 1
ATOM 665 C C . ASP A 1 85 ? 0.003 -5.545 -18.884 1.00 95.12 85 ASP A C 1
ATOM 667 O O . ASP A 1 85 ? -1.111 -6.064 -18.802 1.00 95.12 85 ASP A O 1
ATOM 671 N N . ALA A 1 86 ? 0.757 -5.363 -17.796 1.00 94.50 86 ALA A N 1
ATOM 672 C CA . ALA A 1 86 ? 0.324 -5.686 -16.444 1.00 94.50 86 ALA A CA 1
ATOM 673 C C . ALA A 1 86 ? -0.553 -4.601 -15.785 1.00 94.50 86 ALA A C 1
ATOM 675 O O . ALA A 1 86 ? -1.117 -4.861 -14.724 1.00 94.50 86 ALA A O 1
ATOM 676 N N . ILE A 1 87 ? -0.678 -3.399 -16.362 1.00 95.19 87 ILE A N 1
ATOM 677 C CA . ILE A 1 87 ? -1.454 -2.288 -15.781 1.00 95.19 87 ILE A CA 1
ATOM 678 C C . ILE A 1 87 ? -2.952 -2.623 -15.667 1.00 95.19 87 ILE A C 1
ATOM 680 O O . ILE A 1 87 ? -3.494 -2.487 -14.567 1.00 95.19 87 ILE A O 1
ATOM 684 N N . PRO A 1 88 ? -3.640 -3.129 -16.716 1.00 95.38 88 PRO A N 1
ATOM 685 C CA . PRO A 1 88 ? -5.084 -3.381 -16.649 1.00 95.38 88 PRO A CA 1
ATOM 686 C C . PRO A 1 88 ? -5.495 -4.363 -15.543 1.00 95.38 88 PRO A C 1
ATOM 688 O O . PRO A 1 88 ? -6.600 -4.284 -15.006 1.00 95.38 88 PRO A O 1
ATOM 691 N N . ALA A 1 89 ? -4.595 -5.274 -15.153 1.00 95.12 89 ALA A N 1
ATOM 692 C CA . ALA A 1 89 ? -4.826 -6.246 -14.092 1.00 95.12 89 ALA A CA 1
ATOM 693 C C . ALA A 1 89 ? -5.206 -5.608 -12.748 1.00 95.12 89 ALA A C 1
ATOM 695 O O . ALA A 1 89 ? -5.952 -6.237 -11.993 1.00 95.12 89 ALA A O 1
ATOM 696 N N . LEU A 1 90 ? -4.721 -4.396 -12.454 1.00 95.62 90 LEU A N 1
ATOM 697 C CA . LEU A 1 90 ? -4.962 -3.695 -11.188 1.00 95.62 90 LEU A CA 1
ATOM 698 C C . LEU A 1 90 ? -6.427 -3.316 -10.983 1.00 95.62 90 LEU A C 1
ATOM 700 O O . LEU A 1 90 ? -6.869 -3.256 -9.838 1.00 95.62 90 LEU A O 1
ATOM 704 N N . GLY A 1 91 ? -7.212 -3.186 -12.056 1.00 96.81 91 GLY A N 1
ATOM 705 C CA . GLY A 1 91 ? -8.661 -2.999 -11.951 1.00 96.81 91 GLY A CA 1
ATOM 706 C C . GLY A 1 91 ? -9.359 -4.127 -11.178 1.00 96.81 91 GLY A C 1
ATOM 707 O O . GLY A 1 91 ? -10.388 -3.902 -10.551 1.00 96.81 91 GLY A O 1
ATOM 708 N N . ARG A 1 92 ? -8.764 -5.330 -11.116 1.00 97.50 92 ARG A N 1
ATOM 709 C CA . ARG A 1 92 ? -9.295 -6.467 -10.337 1.00 97.50 92 ARG A CA 1
ATOM 710 C C . ARG A 1 92 ? -9.229 -6.267 -8.820 1.00 97.50 92 ARG A C 1
ATOM 712 O O . ARG A 1 92 ? -9.782 -7.089 -8.089 1.00 97.50 92 ARG A O 1
ATOM 719 N N . LEU A 1 93 ? -8.543 -5.225 -8.345 1.00 98.12 93 LEU A N 1
ATOM 720 C CA . LEU A 1 93 ? -8.530 -4.835 -6.935 1.00 98.12 93 LEU A CA 1
ATOM 721 C C . LEU A 1 93 ? -9.833 -4.154 -6.504 1.00 98.12 93 LEU A C 1
ATOM 723 O O . LEU A 1 93 ? -10.151 -4.182 -5.317 1.00 98.12 93 LEU A O 1
ATOM 727 N N . VAL A 1 94 ? -10.582 -3.561 -7.439 1.00 98.56 94 VAL A N 1
ATOM 728 C CA . VAL A 1 94 ? -11.861 -2.911 -7.134 1.00 98.56 94 VAL A CA 1
ATOM 729 C C . VAL A 1 94 ? -12.827 -3.933 -6.531 1.00 98.56 94 VAL A C 1
ATOM 731 O O . VAL A 1 94 ? -12.964 -5.054 -7.022 1.00 98.56 94 VAL A O 1
ATOM 734 N N . GLY A 1 95 ? -13.468 -3.546 -5.430 1.00 98.06 95 GLY A N 1
ATOM 735 C CA . GLY A 1 95 ? -14.350 -4.399 -4.634 1.00 98.06 95 GLY A CA 1
ATOM 736 C C . GLY A 1 95 ? -13.645 -5.216 -3.547 1.00 98.06 95 GLY A C 1
ATOM 737 O O . GLY A 1 95 ? -14.324 -5.861 -2.752 1.00 98.06 95 GLY A O 1
ATOM 738 N N . LEU A 1 96 ? -12.309 -5.200 -3.461 1.00 97.81 96 LEU A N 1
ATOM 739 C CA . LEU A 1 96 ? -11.602 -5.795 -2.326 1.00 97.81 96 LEU A CA 1
ATOM 740 C C . LEU A 1 96 ? -11.643 -4.880 -1.107 1.00 97.81 96 LEU A C 1
ATOM 742 O O . LEU A 1 96 ? -11.365 -3.690 -1.223 1.00 97.81 96 LEU A O 1
ATOM 746 N N . SER A 1 97 ? -11.868 -5.457 0.073 1.00 95.94 97 SER A N 1
ATOM 747 C CA . SER A 1 97 ? -11.572 -4.778 1.335 1.00 95.94 97 SER A CA 1
ATOM 748 C C . SER A 1 97 ? -10.088 -4.909 1.683 1.00 95.94 97 SER A C 1
ATOM 750 O O . SER A 1 97 ? -9.509 -5.998 1.616 1.00 95.94 97 SER A O 1
ATOM 752 N N . VAL A 1 98 ? -9.477 -3.798 2.098 1.00 95.44 98 VAL A N 1
ATOM 753 C CA . VAL A 1 98 ? -8.093 -3.732 2.598 1.00 95.44 98 VAL A CA 1
ATOM 754 C C . VAL A 1 98 ? -7.984 -4.275 4.036 1.00 95.44 98 VAL A C 1
ATOM 756 O O . VAL A 1 98 ? -6.885 -4.382 4.580 1.00 95.44 98 VAL A O 1
ATOM 759 N N . ALA A 1 99 ? -9.099 -4.668 4.666 1.00 89.50 99 ALA A N 1
ATOM 760 C CA . ALA A 1 99 ? -9.155 -5.219 6.020 1.00 89.50 99 ALA A CA 1
ATOM 761 C C . ALA A 1 99 ? -8.550 -6.643 6.125 1.00 89.50 99 ALA A C 1
ATOM 763 O O . ALA A 1 99 ? -7.354 -6.847 5.880 1.00 89.50 99 ALA A O 1
ATOM 764 N N . GLN A 1 100 ? -9.321 -7.633 6.583 1.00 85.75 100 GLN A N 1
ATOM 765 C CA . GLN A 1 100 ? -8.854 -9.010 6.753 1.00 85.75 100 GLN A CA 1
ATOM 766 C C . GLN A 1 100 ? -8.837 -9.756 5.408 1.00 85.75 100 GLN A C 1
ATOM 768 O O . GLN A 1 100 ? -9.726 -9.601 4.580 1.00 85.75 100 GLN A O 1
ATOM 773 N N . GLY A 1 101 ? -7.816 -10.589 5.176 1.00 90.31 101 GLY A N 1
ATOM 774 C CA . GLY A 1 101 ? -7.719 -11.425 3.968 1.00 90.31 101 GLY A CA 1
ATOM 775 C C . GLY A 1 101 ? -7.162 -10.725 2.719 1.00 90.31 101 GLY A C 1
ATOM 776 O O . GLY A 1 101 ? -6.919 -11.398 1.715 1.00 90.31 101 GLY A O 1
ATOM 777 N N . PHE A 1 102 ? -6.871 -9.422 2.795 1.00 94.44 102 PHE A N 1
ATOM 778 C CA . PHE A 1 102 ? -6.392 -8.611 1.670 1.00 94.44 102 PHE A CA 1
ATOM 779 C C . PHE A 1 102 ? -5.187 -9.223 0.938 1.00 94.44 102 PHE A C 1
ATOM 781 O O . PHE A 1 102 ? -5.239 -9.432 -0.271 1.00 94.44 102 PHE A O 1
ATOM 788 N N . THR A 1 103 ? -4.129 -9.604 1.661 1.00 94.25 103 THR A N 1
ATOM 789 C CA . THR A 1 103 ? -2.909 -10.177 1.063 1.00 94.25 103 THR A CA 1
ATOM 790 C C . THR A 1 103 ? -3.197 -11.414 0.212 1.00 94.25 103 THR A C 1
ATOM 792 O O . THR A 1 103 ? -2.665 -11.556 -0.889 1.00 94.25 103 THR A O 1
ATOM 795 N N . ARG A 1 104 ? -4.062 -12.312 0.697 1.00 96.06 104 ARG A N 1
ATOM 796 C CA . ARG A 1 104 ? -4.460 -13.506 -0.055 1.00 96.06 104 ARG A CA 1
ATOM 797 C C . ARG A 1 104 ? -5.215 -13.111 -1.324 1.00 96.06 104 ARG A C 1
ATOM 799 O O . ARG A 1 104 ? -4.850 -13.567 -2.403 1.00 96.06 104 ARG A O 1
ATOM 806 N N . ALA A 1 105 ? -6.206 -12.231 -1.199 1.00 97.06 105 ALA A N 1
ATOM 807 C CA . ALA A 1 105 ? -7.031 -11.791 -2.319 1.00 97.06 105 ALA A CA 1
ATOM 808 C C . ALA A 1 105 ? -6.220 -11.068 -3.411 1.00 97.06 105 ALA A C 1
ATOM 810 O O . ALA A 1 105 ? -6.465 -11.284 -4.601 1.00 97.06 105 ALA A O 1
ATOM 811 N N . VAL A 1 106 ? -5.230 -10.256 -3.018 1.00 97.62 106 VAL A N 1
ATOM 812 C CA . VAL A 1 106 ? -4.278 -9.606 -3.932 1.00 97.62 106 VAL A CA 1
ATOM 813 C C . VAL A 1 106 ? -3.432 -10.649 -4.658 1.00 97.62 106 VAL A C 1
ATOM 815 O O . VAL A 1 106 ? -3.307 -10.583 -5.877 1.00 97.62 106 VAL A O 1
ATOM 818 N N . ASN A 1 107 ? -2.891 -11.647 -3.953 1.00 96.44 107 ASN A N 1
ATOM 819 C CA . ASN A 1 107 ? -2.085 -12.700 -4.579 1.00 96.44 107 ASN A CA 1
ATOM 820 C C . ASN A 1 107 ? -2.898 -13.564 -5.556 1.00 96.44 107 ASN A C 1
ATOM 822 O O . ASN A 1 107 ? -2.379 -13.946 -6.603 1.00 96.44 107 ASN A O 1
ATOM 826 N N . GLU A 1 108 ? -4.168 -13.837 -5.255 1.00 96.31 108 GLU A N 1
ATOM 827 C CA . GLU A 1 108 ? -5.072 -14.561 -6.157 1.00 96.31 108 GLU A CA 1
ATOM 828 C C . GLU A 1 108 ? -5.337 -13.790 -7.460 1.00 96.31 108 GLU A C 1
ATOM 830 O O . GLU A 1 108 ? -5.503 -14.415 -8.503 1.00 96.31 108 GLU A O 1
ATOM 835 N N . ARG A 1 109 ? -5.330 -12.450 -7.430 1.00 95.75 109 ARG A N 1
ATOM 836 C CA . ARG A 1 109 ? -5.636 -11.597 -8.594 1.00 95.75 109 ARG A CA 1
ATOM 837 C C . ARG A 1 109 ? -4.406 -11.134 -9.359 1.00 95.75 109 ARG A C 1
ATOM 839 O O . ARG A 1 109 ? -4.421 -11.144 -10.579 1.00 95.75 109 ARG A O 1
ATOM 846 N N . LEU A 1 110 ? -3.360 -10.700 -8.666 1.00 95.81 110 LEU A N 1
ATOM 847 C CA . LEU A 1 110 ? -2.183 -10.052 -9.259 1.00 95.81 110 LEU A CA 1
ATOM 848 C C . LEU A 1 110 ? -0.903 -10.882 -9.118 1.00 95.81 110 LEU A C 1
ATOM 850 O O . LEU A 1 110 ? 0.149 -10.495 -9.625 1.00 95.81 110 LEU A O 1
ATOM 854 N N . GLY A 1 111 ? -0.958 -12.004 -8.399 1.00 89.31 111 GLY A N 1
ATOM 855 C CA . GLY A 1 111 ? 0.212 -12.833 -8.151 1.00 89.31 111 GLY A CA 1
ATOM 856 C C . GLY A 1 111 ? 0.727 -13.524 -9.413 1.00 89.31 111 GLY A C 1
ATOM 857 O O . GLY A 1 111 ? -0.043 -13.952 -10.278 1.00 89.31 111 GLY A O 1
ATOM 858 N N . ARG A 1 112 ? 2.052 -13.711 -9.466 1.00 89.81 112 ARG A N 1
ATOM 859 C CA . ARG A 1 112 ? 2.763 -14.403 -10.556 1.00 89.81 112 ARG A CA 1
ATOM 860 C C . ARG A 1 112 ? 2.477 -13.750 -11.914 1.00 89.81 112 ARG A C 1
ATOM 862 O O . ARG A 1 112 ? 2.494 -12.535 -12.019 1.00 89.81 112 ARG A O 1
ATOM 869 N N . GLN A 1 113 ? 2.213 -14.554 -12.941 1.00 90.81 113 GLN A N 1
ATOM 870 C CA . GLN A 1 113 ? 1.952 -14.125 -14.318 1.00 90.81 113 GLN A CA 1
ATOM 871 C C . GLN A 1 113 ? 0.691 -13.268 -14.498 1.00 90.81 113 GLN A C 1
ATOM 873 O O . GLN A 1 113 ? 0.441 -12.785 -15.594 1.00 90.81 113 GLN A O 1
ATOM 878 N N . GLN A 1 114 ? -0.132 -13.114 -13.458 1.00 90.44 114 GLN A N 1
ATOM 879 C CA . GLN A 1 114 ? -1.365 -12.341 -13.551 1.00 90.44 114 GLN A CA 1
ATOM 880 C C . GLN A 1 114 ? -1.128 -10.831 -13.436 1.00 90.44 114 GLN A C 1
ATOM 882 O O . GLN A 1 114 ? -2.031 -10.069 -13.762 1.00 90.44 114 GLN A O 1
ATOM 887 N N . GLY A 1 115 ? 0.032 -10.383 -12.953 1.00 92.44 115 GLY A N 1
ATOM 888 C CA . GLY A 1 115 ? 0.315 -8.965 -12.752 1.00 92.44 115 GLY A CA 1
ATOM 889 C C . GLY A 1 115 ? 1.806 -8.664 -12.627 1.00 92.44 115 GLY A C 1
ATOM 890 O O . GLY A 1 115 ? 2.658 -9.543 -12.743 1.00 92.44 115 GLY A O 1
ATOM 891 N N . CYS A 1 116 ? 2.131 -7.396 -12.385 1.00 94.62 116 CYS A N 1
ATOM 892 C CA . CYS A 1 116 ? 3.508 -6.960 -12.178 1.00 94.62 116 CYS A CA 1
ATOM 893 C C . CYS A 1 116 ? 3.933 -7.241 -10.733 1.00 94.62 116 CYS A C 1
ATOM 895 O O . CYS A 1 116 ? 3.299 -6.761 -9.794 1.00 94.62 116 CYS A O 1
ATOM 897 N N . SER A 1 117 ? 5.041 -7.958 -10.536 1.00 95.25 117 SER A N 1
ATOM 898 C CA . SER A 1 117 ? 5.586 -8.237 -9.199 1.00 95.25 117 SER A CA 1
ATOM 899 C C . SER A 1 117 ? 5.856 -6.964 -8.384 1.00 95.25 117 SER A C 1
ATOM 901 O O . SER A 1 117 ? 5.612 -6.953 -7.179 1.00 95.25 117 SER A O 1
ATOM 903 N N . HIS A 1 118 ? 6.306 -5.886 -9.035 1.00 96.56 118 HIS A N 1
ATOM 904 C CA . HIS A 1 118 ? 6.579 -4.588 -8.411 1.00 96.56 118 HIS A CA 1
ATOM 905 C C . HIS A 1 118 ? 5.298 -3.926 -7.900 1.00 96.56 118 HIS A C 1
ATOM 907 O O . HIS A 1 118 ? 5.220 -3.575 -6.725 1.00 96.56 118 HIS A O 1
ATOM 913 N N . MET A 1 119 ? 4.266 -3.824 -8.743 1.00 96.69 119 MET A N 1
ATOM 914 C CA . MET A 1 119 ? 2.980 -3.246 -8.339 1.00 96.69 119 MET A CA 1
ATOM 915 C C . MET A 1 119 ? 2.273 -4.110 -7.290 1.00 96.69 119 MET A C 1
ATOM 917 O O . MET A 1 119 ? 1.731 -3.571 -6.334 1.00 96.69 119 MET A O 1
ATOM 921 N N . THR A 1 120 ? 2.340 -5.441 -7.392 1.00 97.31 120 THR A N 1
ATOM 922 C CA . THR A 1 120 ? 1.805 -6.343 -6.360 1.00 97.31 120 THR A CA 1
ATOM 923 C C . THR A 1 120 ? 2.497 -6.120 -5.012 1.00 97.31 120 THR A C 1
ATOM 925 O O . THR A 1 120 ? 1.826 -6.035 -3.985 1.00 97.31 120 THR A O 1
ATOM 928 N N . ALA A 1 121 ? 3.827 -5.973 -4.996 1.00 97.12 121 ALA A N 1
ATOM 929 C CA . ALA A 1 121 ? 4.568 -5.650 -3.776 1.00 97.12 121 ALA A CA 1
ATOM 930 C C . ALA A 1 121 ? 4.195 -4.266 -3.216 1.00 97.12 121 ALA A C 1
ATOM 932 O O . ALA A 1 121 ? 4.026 -4.129 -2.005 1.00 97.12 121 ALA A O 1
ATOM 933 N N . LEU A 1 122 ? 4.023 -3.264 -4.085 1.00 98.38 122 LEU A N 1
ATOM 934 C CA . LEU A 1 122 ? 3.582 -1.924 -3.699 1.00 98.38 122 LEU A CA 1
ATOM 935 C C . LEU A 1 122 ? 2.181 -1.951 -3.070 1.00 98.38 122 LEU A C 1
ATOM 937 O O . LEU A 1 122 ? 1.997 -1.413 -1.985 1.00 98.38 122 LEU A O 1
ATOM 941 N N . VAL A 1 123 ? 1.220 -2.652 -3.677 1.00 98.25 123 VAL A N 1
ATOM 942 C CA . VAL A 1 123 ? -0.147 -2.805 -3.146 1.00 98.25 123 VAL A CA 1
ATOM 943 C C . VAL A 1 123 ? -0.142 -3.463 -1.763 1.00 98.25 123 VAL A C 1
ATOM 945 O O . VAL A 1 123 ? -0.848 -3.012 -0.861 1.00 98.25 123 VAL A O 1
ATOM 948 N N . HIS A 1 124 ? 0.691 -4.488 -1.548 1.00 97.50 124 HIS A N 1
ATOM 949 C CA . HIS A 1 124 ? 0.863 -5.079 -0.215 1.00 97.50 124 HIS A CA 1
ATOM 950 C C . HIS A 1 124 ? 1.424 -4.073 0.797 1.00 97.50 124 HIS A C 1
ATOM 952 O O . HIS A 1 124 ? 0.956 -4.032 1.934 1.00 97.50 124 HIS A O 1
ATOM 958 N N . ALA A 1 125 ? 2.392 -3.247 0.389 1.00 97.81 125 ALA A N 1
ATOM 959 C CA . ALA A 1 125 ? 2.976 -2.211 1.241 1.00 97.81 125 ALA A CA 1
ATOM 960 C C . ALA A 1 125 ? 1.988 -1.074 1.565 1.00 97.81 125 ALA A C 1
ATOM 962 O O . ALA A 1 125 ? 2.047 -0.509 2.655 1.00 97.81 125 ALA A O 1
ATOM 963 N N . MET A 1 126 ? 1.052 -0.771 0.661 1.00 98.50 126 MET A N 1
ATOM 964 C CA . MET A 1 126 ? 0.014 0.247 0.867 1.00 98.50 126 MET A CA 1
ATOM 965 C C . MET A 1 126 ? -0.998 -0.145 1.951 1.00 98.50 126 MET A C 1
ATOM 967 O O . MET A 1 126 ? -1.490 0.726 2.663 1.00 98.50 126 MET A O 1
ATOM 971 N N . ALA A 1 127 ? -1.290 -1.438 2.126 1.00 96.06 127 ALA A N 1
ATOM 972 C CA . ALA A 1 127 ? -2.331 -1.915 3.041 1.00 96.06 127 ALA A CA 1
ATOM 973 C C . ALA A 1 127 ? -2.218 -1.388 4.492 1.00 96.06 127 ALA A C 1
ATOM 975 O O . ALA A 1 127 ? -3.207 -0.863 5.009 1.00 96.06 127 ALA A O 1
ATOM 976 N N . PRO A 1 128 ? -1.062 -1.488 5.183 1.00 95.12 128 PRO A N 1
ATOM 977 C CA . PRO A 1 128 ? -0.919 -0.923 6.524 1.00 95.12 128 PRO A CA 1
ATOM 978 C C . PRO A 1 128 ? -1.015 0.609 6.548 1.00 95.12 128 PRO A C 1
ATOM 980 O O . PRO A 1 128 ? -1.539 1.149 7.517 1.00 95.12 128 PRO A O 1
ATOM 983 N N . ALA A 1 129 ? -0.562 1.313 5.507 1.00 96.94 129 ALA A N 1
ATOM 984 C CA . ALA A 1 129 ? -0.658 2.772 5.443 1.00 96.94 129 ALA A CA 1
ATOM 985 C C . ALA A 1 129 ? -2.113 3.240 5.291 1.00 96.94 129 ALA A C 1
ATOM 987 O O . ALA A 1 129 ? -2.537 4.128 6.024 1.00 96.94 129 ALA A O 1
ATOM 988 N N . ILE A 1 130 ? -2.901 2.581 4.430 1.00 96.94 130 ILE A N 1
ATOM 989 C CA . ILE A 1 130 ? -4.348 2.826 4.268 1.00 96.94 130 ILE A CA 1
ATOM 990 C C . ILE A 1 130 ? -5.058 2.712 5.617 1.00 96.94 130 ILE A C 1
ATOM 992 O O . ILE A 1 130 ? -5.821 3.588 6.008 1.00 96.94 130 ILE A O 1
ATOM 996 N N . LYS A 1 131 ? -4.756 1.641 6.353 1.00 93.56 131 LYS A N 1
ATOM 997 C CA . LYS A 1 131 ? -5.283 1.380 7.692 1.00 93.56 131 LYS A CA 1
ATOM 998 C C . LYS A 1 131 ? -4.954 2.516 8.666 1.00 93.56 131 LYS A C 1
ATOM 1000 O O . LYS A 1 131 ? -5.852 3.110 9.254 1.00 93.56 131 LYS A O 1
ATOM 1005 N N . GLN A 1 132 ? -3.677 2.859 8.816 1.00 92.62 132 GLN A N 1
ATOM 1006 C CA . GLN A 1 132 ? -3.266 3.943 9.719 1.00 92.62 132 GLN A CA 1
ATOM 1007 C C . GLN A 1 132 ? -3.885 5.293 9.321 1.00 92.62 132 GLN A C 1
ATOM 1009 O O . GLN A 1 132 ? -4.361 6.026 10.185 1.00 92.62 132 GLN A O 1
ATOM 1014 N N . GLY A 1 133 ? -3.946 5.586 8.019 1.00 94.50 133 GLY A N 1
ATOM 1015 C CA . GLY A 1 133 ? -4.576 6.793 7.494 1.00 94.50 133 GLY A CA 1
ATOM 1016 C C . GLY A 1 133 ? -6.082 6.852 7.757 1.00 94.50 133 GLY A C 1
ATOM 1017 O O . GLY A 1 133 ? -6.573 7.907 8.136 1.00 94.50 133 GLY A O 1
ATOM 1018 N N . ALA A 1 134 ? -6.807 5.732 7.658 1.00 92.62 134 ALA A N 1
ATOM 1019 C CA . ALA A 1 134 ? -8.225 5.669 8.019 1.00 92.62 134 ALA A CA 1
ATOM 1020 C C . ALA A 1 134 ? -8.459 5.979 9.504 1.00 92.62 134 ALA A C 1
ATOM 1022 O O . ALA A 1 134 ? -9.376 6.723 9.842 1.00 92.62 134 ALA A O 1
ATOM 1023 N N . GLY A 1 135 ? -7.608 5.448 10.389 1.00 89.44 135 GLY A N 1
ATOM 1024 C CA . GLY A 1 135 ? -7.672 5.772 11.814 1.00 89.44 135 GLY A CA 1
ATOM 1025 C C . GLY A 1 135 ? -7.471 7.268 12.073 1.00 89.44 135 GLY A C 1
ATOM 1026 O O . GLY A 1 135 ? -8.268 7.874 12.780 1.00 89.44 135 GLY A O 1
ATOM 1027 N N . ALA A 1 136 ? -6.456 7.872 11.450 1.00 90.06 136 ALA A N 1
ATOM 1028 C CA . ALA A 1 136 ? -6.175 9.301 11.592 1.00 90.06 136 ALA A CA 1
ATOM 1029 C C . ALA A 1 136 ? -7.271 10.196 10.985 1.00 90.06 136 ALA A C 1
ATOM 1031 O O . ALA A 1 136 ? -7.637 11.206 11.574 1.00 90.06 136 ALA A O 1
ATOM 1032 N N . ALA A 1 137 ? -7.806 9.833 9.818 1.00 90.56 137 ALA A N 1
ATOM 1033 C CA . ALA A 1 137 ? -8.766 10.664 9.096 1.00 90.56 137 ALA A CA 1
ATOM 1034 C C . ALA A 1 137 ? -10.169 10.666 9.720 1.00 90.56 137 ALA A C 1
ATOM 1036 O O . ALA A 1 137 ? -10.860 11.675 9.617 1.00 90.56 137 ALA A O 1
ATOM 1037 N N . PHE A 1 138 ? -10.601 9.556 10.333 1.00 87.44 138 PHE A N 1
ATOM 1038 C CA . PHE A 1 138 ? -12.004 9.380 10.729 1.00 87.44 138 PHE A CA 1
ATOM 1039 C C . PHE A 1 138 ? -12.233 9.163 12.230 1.00 87.44 138 PHE A C 1
ATOM 1041 O O . PHE A 1 138 ? -13.361 9.355 12.682 1.00 87.44 138 PHE A O 1
ATOM 1048 N N . PHE A 1 139 ? -11.229 8.783 13.032 1.00 78.50 139 PHE A N 1
ATOM 1049 C CA . PHE A 1 139 ? -11.430 8.628 14.485 1.00 78.50 139 PHE A CA 1
ATOM 1050 C C . PHE A 1 139 ? -11.207 9.919 15.271 1.00 78.50 139 PHE A C 1
ATOM 1052 O O . PHE A 1 139 ? -11.876 10.122 16.280 1.00 78.50 139 PHE A O 1
ATOM 1059 N N . ASP A 1 140 ? -10.341 10.822 14.807 1.00 64.75 140 ASP A N 1
ATOM 1060 C CA . ASP A 1 140 ? -10.131 12.102 15.497 1.00 64.75 140 ASP A CA 1
ATOM 1061 C C . ASP A 1 140 ? -11.403 12.976 15.487 1.00 64.75 140 ASP A C 1
ATOM 1063 O O . ASP A 1 140 ? -11.658 13.703 16.446 1.00 64.75 140 ASP A O 1
ATOM 1067 N N . GLU A 1 141 ? -12.249 12.857 14.456 1.00 60.06 141 GLU A N 1
ATOM 1068 C CA . GLU A 1 141 ? -13.518 13.596 14.348 1.00 60.06 141 GLU A CA 1
ATOM 1069 C C . GLU A 1 141 ? -14.684 12.924 15.090 1.00 60.06 141 GLU A C 1
ATOM 1071 O O . GLU A 1 141 ? -15.533 13.609 15.657 1.00 60.06 141 GLU A O 1
ATOM 1076 N N . ASN A 1 142 ? -14.729 11.588 15.111 1.00 60.34 142 ASN A N 1
ATOM 1077 C CA . ASN A 1 142 ? -15.848 10.826 15.683 1.00 60.34 142 ASN A CA 1
ATOM 1078 C C . ASN A 1 142 ? -15.619 10.397 17.143 1.00 60.34 142 ASN A C 1
ATOM 1080 O O . ASN A 1 142 ? -16.491 9.776 17.754 1.00 60.34 142 ASN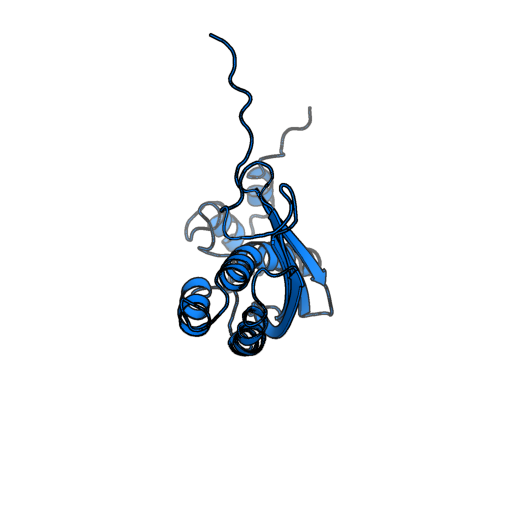 A O 1
ATOM 1084 N N . GLY A 1 143 ? -14.456 10.727 17.708 1.00 67.62 143 GLY A N 1
ATOM 1085 C CA . GLY A 1 143 ? -14.032 10.249 19.016 1.00 67.62 143 GLY A CA 1
ATOM 1086 C C . GLY A 1 143 ? -13.632 8.772 18.999 1.00 67.62 143 GLY A C 1
ATOM 1087 O O . GLY A 1 143 ? -13.474 8.138 17.954 1.00 67.62 143 GLY A O 1
ATOM 1088 N N . PHE A 1 144 ? -13.440 8.205 20.192 1.00 70.25 144 PHE A N 1
ATOM 1089 C CA . PHE A 1 144 ? -13.151 6.778 20.302 1.00 70.25 144 PHE A CA 1
ATOM 1090 C C . PHE A 1 144 ? -14.337 5.955 19.782 1.00 70.25 144 PHE A C 1
ATOM 1092 O O . PHE A 1 144 ? -15.476 6.244 20.157 1.00 70.25 144 PHE A O 1
ATOM 1099 N N . PRO A 1 145 ? -14.090 4.926 18.949 1.00 76.19 145 PRO A N 1
ATOM 1100 C CA . PRO A 1 145 ? -15.168 4.109 18.421 1.00 76.19 145 PRO A CA 1
ATOM 1101 C C . PRO A 1 145 ? -15.927 3.395 19.552 1.00 76.19 145 PRO A C 1
ATOM 1103 O O . PRO A 1 145 ? -15.333 3.108 20.599 1.00 76.19 145 PRO A O 1
ATOM 1106 N N . PRO A 1 146 ? -17.223 3.088 19.346 1.00 77.31 146 PRO A N 1
ATOM 1107 C CA . PRO A 1 146 ? -18.030 2.379 20.328 1.00 77.31 146 PRO A CA 1
ATOM 1108 C C . PRO A 1 146 ? -17.370 1.064 20.777 1.00 77.31 146 PRO A C 1
ATOM 1110 O O . PRO A 1 146 ? -16.768 0.375 19.948 1.00 77.31 146 PRO A O 1
ATOM 1113 N N . PRO A 1 147 ? -17.495 0.678 22.060 1.00 74.00 147 PRO A N 1
ATOM 1114 C CA . PRO A 1 147 ? -16.881 -0.541 22.591 1.00 74.00 147 PRO A CA 1
ATOM 1115 C C . PRO A 1 147 ? -17.249 -1.842 21.862 1.00 74.00 147 PRO A C 1
ATOM 1117 O O . PRO A 1 147 ? -16.479 -2.802 21.883 1.00 74.00 147 PRO A O 1
ATOM 1120 N N . ASP A 1 148 ? -18.431 -1.882 21.254 1.00 78.56 148 ASP A N 1
ATOM 1121 C CA . ASP A 1 148 ? -19.018 -3.017 20.542 1.00 78.56 148 ASP A CA 1
ATOM 1122 C C . ASP A 1 148 ? -18.833 -2.948 19.018 1.00 78.56 148 ASP A C 1
ATOM 1124 O O . ASP A 1 148 ? -19.287 -3.844 18.305 1.00 78.56 148 ASP A O 1
ATOM 1128 N N . ALA A 1 149 ? -18.147 -1.920 18.509 1.00 79.81 149 ALA A N 1
ATOM 1129 C CA . ALA A 1 149 ? -17.897 -1.781 17.084 1.00 79.81 149 ALA A CA 1
ATOM 1130 C C . ALA A 1 149 ? -17.014 -2.923 16.554 1.00 79.81 149 ALA A C 1
ATOM 1132 O O . ALA A 1 149 ? -15.982 -3.274 17.138 1.00 79.81 149 ALA A O 1
ATOM 1133 N N . ASP A 1 150 ? -17.393 -3.468 15.396 1.00 81.44 150 ASP A N 1
ATOM 1134 C CA . ASP A 1 150 ? -16.531 -4.367 14.634 1.00 81.44 150 ASP A CA 1
ATOM 1135 C C . ASP A 1 150 ? -15.494 -3.538 13.868 1.00 81.44 150 ASP A C 1
ATOM 1137 O O . ASP A 1 150 ? -15.797 -2.861 12.883 1.00 81.44 150 ASP A O 1
ATOM 1141 N N . LEU A 1 151 ? -14.266 -3.519 14.387 1.00 84.69 151 LEU A N 1
ATOM 1142 C CA . LEU A 1 151 ? -13.222 -2.608 13.937 1.00 84.69 151 LEU A CA 1
ATOM 1143 C C . LEU A 1 151 ? -12.166 -3.353 13.131 1.00 84.69 151 LEU A C 1
ATOM 1145 O O . LEU A 1 151 ? -11.458 -4.223 13.642 1.00 84.69 151 LEU A O 1
ATOM 1149 N N . TRP A 1 152 ? -11.985 -2.917 11.883 1.00 85.00 152 TRP A N 1
ATOM 1150 C CA . TRP A 1 152 ? -11.077 -3.518 10.902 1.00 85.00 152 TRP A CA 1
ATOM 1151 C C . TRP A 1 152 ? -9.610 -3.617 11.370 1.00 85.00 152 TRP A C 1
ATOM 1153 O O . TRP A 1 152 ? -8.828 -4.359 10.769 1.00 85.00 152 TRP A O 1
ATOM 1163 N N . PHE A 1 153 ? -9.207 -2.861 12.403 1.00 87.31 153 PHE A N 1
ATOM 1164 C CA . PHE A 1 153 ? -7.846 -2.859 12.950 1.00 87.31 153 PHE A CA 1
ATOM 1165 C C . PHE A 1 153 ? -7.601 -3.906 14.045 1.00 87.31 153 PHE A C 1
ATOM 1167 O O . PHE A 1 153 ? -6.438 -4.162 14.379 1.00 87.31 153 PHE A O 1
ATOM 1174 N N . ILE A 1 154 ? -8.632 -4.552 14.592 1.00 89.62 154 ILE A N 1
ATOM 1175 C CA . ILE A 1 154 ? -8.439 -5.639 15.560 1.00 89.62 154 ILE A CA 1
ATOM 1176 C C . ILE A 1 154 ? -7.770 -6.831 14.855 1.00 89.62 154 ILE A C 1
ATOM 1178 O O . ILE A 1 154 ? -8.060 -7.142 13.703 1.00 89.62 154 ILE A O 1
ATOM 1182 N N . ASN A 1 155 ? -6.822 -7.485 15.535 1.00 89.38 155 ASN A N 1
ATOM 1183 C CA . ASN A 1 155 ? -5.994 -8.578 15.001 1.00 89.38 155 ASN A CA 1
ATOM 1184 C C . ASN A 1 155 ? -5.137 -8.209 13.773 1.00 89.38 155 ASN A C 1
ATOM 1186 O O . ASN A 1 155 ? -4.656 -9.095 13.067 1.00 89.38 155 ASN A O 1
ATOM 1190 N N . THR A 1 156 ? -4.886 -6.919 13.526 1.00 84.94 156 THR A N 1
ATOM 1191 C CA . THR A 1 156 ? -4.006 -6.486 12.422 1.00 84.94 156 THR A CA 1
ATOM 1192 C C . THR A 1 156 ? -2.538 -6.345 12.813 1.00 84.94 156 THR A C 1
ATOM 1194 O O . THR A 1 156 ? -1.668 -6.366 11.945 1.00 84.94 156 THR A O 1
ATOM 1197 N N . CYS A 1 157 ? -2.236 -6.230 14.107 1.00 89.19 157 CYS A N 1
ATOM 1198 C CA . CYS A 1 157 ? -0.874 -6.253 14.629 1.00 89.19 157 CYS A CA 1
ATOM 1199 C C . CYS A 1 157 ? -0.841 -6.825 16.051 1.00 89.19 157 CYS A C 1
ATOM 1201 O O . CYS A 1 157 ? -1.879 -7.010 16.688 1.00 89.19 157 CYS A O 1
ATOM 1203 N N . GLN A 1 158 ? 0.362 -7.083 16.572 1.00 92.81 158 GLN A N 1
ATOM 1204 C CA . GLN A 1 158 ? 0.534 -7.667 17.906 1.00 92.81 158 GLN A CA 1
ATOM 1205 C C . GLN A 1 158 ? -0.107 -6.809 19.009 1.00 92.81 158 GLN A C 1
ATOM 1207 O O . GLN A 1 158 ? -0.723 -7.355 19.928 1.00 92.81 158 GLN A O 1
ATOM 1212 N N . ALA A 1 159 ? 0.005 -5.482 18.908 1.00 91.62 159 ALA A N 1
ATOM 1213 C CA . ALA A 1 159 ? -0.534 -4.561 19.902 1.00 91.62 159 ALA A CA 1
ATOM 1214 C C . ALA A 1 159 ? -2.075 -4.563 19.913 1.00 91.62 159 ALA A C 1
ATOM 1216 O O . ALA A 1 159 ? -2.679 -4.570 20.984 1.00 91.62 159 ALA A O 1
ATOM 1217 N N . TRP A 1 160 ? -2.697 -4.652 18.732 1.00 91.31 160 TRP A N 1
ATOM 1218 C CA . TRP A 1 160 ? -4.151 -4.685 18.522 1.00 91.31 160 TRP A CA 1
ATOM 1219 C C . TRP A 1 160 ? -4.748 -6.102 18.465 1.00 91.31 160 TRP A C 1
ATOM 1221 O O . TRP A 1 160 ? -5.837 -6.302 17.929 1.00 91.31 160 TRP A O 1
ATOM 1231 N N . ARG A 1 161 ? -4.053 -7.112 19.000 1.00 93.69 161 ARG A N 1
ATOM 1232 C CA . ARG A 1 161 ? -4.585 -8.480 19.100 1.00 93.69 161 ARG A CA 1
ATOM 1233 C C . ARG A 1 161 ? -5.816 -8.537 20.008 1.00 93.69 161 ARG A C 1
ATOM 1235 O O . ARG A 1 161 ? -5.859 -7.860 21.039 1.00 93.69 161 ARG A O 1
ATOM 1242 N N . ASP A 1 162 ? -6.771 -9.392 19.665 1.00 92.31 162 ASP A N 1
ATOM 1243 C CA . ASP A 1 162 ? -7.944 -9.645 20.497 1.00 92.31 162 ASP A CA 1
ATOM 1244 C C . ASP A 1 162 ? -7.532 -10.138 21.895 1.00 92.31 162 ASP A C 1
ATOM 1246 O O . ASP A 1 162 ? -6.529 -10.835 22.073 1.00 92.31 162 ASP A O 1
ATOM 1250 N N . GLY A 1 163 ? -8.255 -9.681 22.918 1.00 91.31 163 GLY A N 1
ATOM 1251 C CA . GLY A 1 163 ? -7.917 -9.897 24.329 1.00 91.31 163 GLY A CA 1
ATOM 1252 C C . GLY A 1 163 ? -6.642 -9.189 24.825 1.00 91.31 163 GLY A C 1
ATOM 1253 O O . GLY A 1 163 ? -6.315 -9.295 26.013 1.00 91.31 163 GLY A O 1
ATOM 1254 N N . GLY A 1 164 ? -5.920 -8.464 23.963 1.00 93.88 164 GLY A N 1
ATOM 1255 C CA . GLY A 1 164 ? -4.755 -7.659 24.330 1.00 93.88 164 GLY A CA 1
ATOM 1256 C C . GLY A 1 164 ? -5.117 -6.389 25.117 1.00 93.88 164 GLY A C 1
ATOM 1257 O O . GLY A 1 164 ? -6.285 -5.998 25.145 1.00 93.88 164 GLY A O 1
ATOM 1258 N N . PRO A 1 165 ? -4.133 -5.713 25.746 1.00 93.94 165 PRO A N 1
ATOM 1259 C CA . PRO A 1 165 ? -4.385 -4.528 26.573 1.00 93.94 165 PRO A CA 1
ATOM 1260 C C . PRO A 1 165 ? -5.110 -3.397 25.834 1.00 93.94 165 PRO A C 1
ATOM 1262 O O . PRO A 1 165 ? -6.071 -2.855 26.368 1.00 93.94 165 PRO A O 1
ATOM 1265 N N . LEU A 1 166 ? -4.716 -3.097 24.588 1.00 91.31 166 LEU A N 1
ATOM 1266 C CA . LEU A 1 166 ? -5.362 -2.047 23.792 1.00 91.31 166 LEU A CA 1
ATOM 1267 C C . LEU A 1 166 ? -6.820 -2.388 23.458 1.00 91.31 166 LEU A C 1
ATOM 1269 O O . LEU A 1 166 ? -7.700 -1.550 23.603 1.00 91.31 166 LEU A O 1
ATOM 1273 N N . VAL A 1 167 ? -7.105 -3.633 23.066 1.00 91.56 167 VAL A N 1
ATOM 1274 C CA . VAL A 1 167 ? -8.482 -4.056 22.759 1.00 91.56 167 VAL A CA 1
ATOM 1275 C C . VAL A 1 167 ? -9.343 -4.088 24.024 1.00 91.56 167 VAL A C 1
ATOM 1277 O O . VAL A 1 167 ? -10.496 -3.674 23.982 1.00 91.56 167 VAL A O 1
ATOM 1280 N N . LYS A 1 168 ? -8.795 -4.527 25.165 1.00 92.31 168 LYS A N 1
ATOM 1281 C CA . LYS A 1 168 ? -9.502 -4.502 26.455 1.00 92.31 168 LYS A CA 1
ATOM 1282 C C . LYS A 1 168 ? -9.830 -3.080 26.904 1.00 92.31 168 LYS A C 1
ATOM 1284 O O . LYS A 1 168 ? -10.971 -2.838 27.276 1.00 92.31 168 LYS A O 1
ATOM 1289 N N . GLY A 1 169 ? -8.864 -2.162 26.836 1.00 90.75 169 GLY A N 1
ATOM 1290 C CA . GLY A 1 169 ? -9.083 -0.754 27.175 1.00 90.75 169 GLY A CA 1
ATOM 1291 C C . GLY A 1 169 ? -10.137 -0.117 26.271 1.00 90.75 169 GLY A C 1
ATOM 1292 O O . GLY A 1 169 ? -11.076 0.499 26.762 1.00 90.75 169 GLY A O 1
ATOM 1293 N N . LEU A 1 170 ? -10.055 -0.370 24.959 1.00 89.06 170 LEU A N 1
ATOM 1294 C CA . LEU A 1 170 ? -11.045 0.110 23.995 1.00 89.06 170 LEU A CA 1
ATOM 1295 C C . LEU A 1 170 ? -12.457 -0.405 24.309 1.00 89.06 170 LEU A C 1
ATOM 1297 O O . LEU A 1 170 ? -13.386 0.387 24.428 1.00 89.06 170 LEU A O 1
ATOM 1301 N N . ARG A 1 171 ? -12.610 -1.719 24.517 1.00 89.06 171 ARG A N 1
ATOM 1302 C CA . ARG A 1 171 ? -13.896 -2.350 24.867 1.00 89.06 171 ARG A CA 1
ATOM 1303 C C . ARG A 1 171 ? -14.428 -1.943 26.246 1.00 89.06 171 ARG A C 1
ATOM 1305 O O . ARG A 1 171 ? -15.607 -2.124 26.520 1.00 89.06 171 ARG A O 1
ATOM 1312 N N . ALA A 1 172 ? -13.577 -1.425 27.125 1.00 89.19 172 ALA A N 1
ATOM 1313 C CA . ALA A 1 172 ? -13.981 -0.882 28.418 1.00 89.19 172 ALA A CA 1
ATOM 1314 C C . ALA A 1 172 ? -14.307 0.623 28.360 1.00 89.19 172 ALA A C 1
ATOM 1316 O O . ALA A 1 172 ? -14.741 1.181 29.364 1.00 89.19 172 ALA A O 1
ATOM 1317 N N . GLY A 1 173 ? -14.072 1.291 27.223 1.00 86.38 173 GLY A N 1
ATOM 1318 C CA . GLY A 1 173 ? -14.128 2.753 27.129 1.00 86.38 173 GLY A CA 1
ATOM 1319 C C . GLY A 1 173 ? -13.033 3.463 27.941 1.00 86.38 173 GLY A C 1
ATOM 1320 O O . GLY A 1 173 ? -13.141 4.660 28.208 1.00 86.38 173 GLY A O 1
ATOM 1321 N N . ASP A 1 174 ? -11.977 2.746 28.339 1.00 87.88 174 ASP A N 1
ATOM 1322 C CA . ASP A 1 174 ? -10.885 3.240 29.185 1.00 87.88 174 ASP A CA 1
ATOM 1323 C C . ASP A 1 174 ? -9.871 4.051 28.365 1.00 87.88 174 ASP A C 1
ATOM 1325 O O . ASP A 1 174 ? -8.773 3.610 28.015 1.00 87.88 174 ASP A O 1
ATOM 1329 N N . THR A 1 175 ? -10.277 5.263 28.006 1.00 82.12 175 THR A N 1
ATOM 1330 C CA . THR A 1 175 ? -9.476 6.168 27.177 1.00 82.12 175 THR A CA 1
ATOM 1331 C C . THR A 1 175 ? -8.199 6.649 27.866 1.00 82.12 175 THR A C 1
ATOM 1333 O O . THR A 1 175 ? -7.183 6.830 27.191 1.00 82.12 175 THR A O 1
ATOM 1336 N N . GLU A 1 176 ? -8.201 6.801 29.190 1.00 84.94 176 GLU A N 1
ATOM 1337 C CA . GLU A 1 176 ? -7.005 7.166 29.956 1.00 84.94 176 GLU A CA 1
ATOM 1338 C C . GLU A 1 176 ? -6.004 6.005 30.030 1.00 84.94 176 GLU A C 1
ATOM 1340 O O . GLU A 1 176 ? -4.817 6.207 29.763 1.00 84.94 176 GLU A O 1
ATOM 1345 N N . GLY A 1 177 ? -6.465 4.771 30.261 1.00 86.25 177 GLY A N 1
ATOM 1346 C CA . GLY A 1 177 ? -5.611 3.583 30.205 1.00 86.25 177 GLY A CA 1
ATOM 1347 C C . GLY A 1 177 ? -4.980 3.372 28.827 1.00 86.25 177 GLY A C 1
ATOM 1348 O O . GLY A 1 177 ? -3.801 3.026 28.726 1.00 86.25 177 GLY A O 1
ATOM 1349 N N . LEU A 1 178 ? -5.707 3.670 27.744 1.00 85.94 178 LEU A N 1
ATOM 1350 C CA . LEU A 1 178 ? -5.145 3.651 26.389 1.00 85.94 178 LEU A CA 1
ATOM 1351 C C . LEU A 1 178 ? -4.071 4.724 26.173 1.00 85.94 178 LEU A C 1
ATOM 1353 O O . LEU A 1 178 ? -3.063 4.456 25.5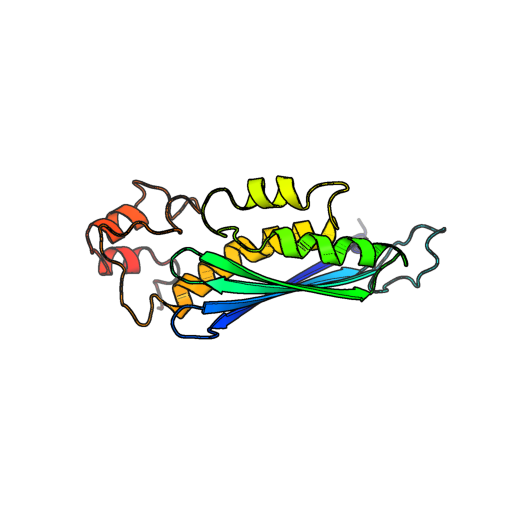13 1.00 85.94 178 LEU A O 1
ATOM 1357 N N . LYS A 1 179 ? -4.251 5.933 26.720 1.00 84.31 179 LYS A N 1
ATOM 1358 C CA . LYS A 1 179 ? -3.233 6.996 26.658 1.00 84.31 179 LYS A CA 1
ATOM 1359 C C . LYS A 1 179 ? -1.983 6.625 27.455 1.00 84.31 179 LYS A C 1
ATOM 1361 O O . LYS A 1 179 ? -0.883 6.873 26.967 1.00 84.31 179 LYS A O 1
ATOM 1366 N N . ALA A 1 180 ? -2.136 5.984 28.612 1.00 86.88 180 ALA A N 1
ATOM 1367 C CA . ALA A 1 180 ? -1.021 5.547 29.454 1.00 86.88 180 ALA A CA 1
ATOM 1368 C C . ALA A 1 180 ? -0.131 4.479 28.785 1.00 86.88 180 ALA A C 1
ATOM 1370 O O . ALA A 1 180 ? 1.045 4.357 29.111 1.00 86.88 180 ALA A O 1
ATOM 1371 N N . LEU A 1 181 ? -0.660 3.731 27.810 1.00 86.50 181 LEU A N 1
ATOM 1372 C CA . LEU A 1 181 ? 0.096 2.739 27.034 1.00 86.50 181 LEU A CA 1
ATOM 1373 C C . LEU A 1 181 ? 0.919 3.348 25.878 1.00 86.50 181 LEU A C 1
ATOM 1375 O O . LEU A 1 181 ? 1.557 2.612 25.120 1.00 86.50 181 LEU A O 1
ATOM 1379 N N . ARG A 1 182 ? 0.913 4.677 25.701 1.00 84.00 182 ARG A N 1
ATOM 1380 C CA . ARG A 1 182 ? 1.695 5.355 24.656 1.00 84.00 182 ARG A CA 1
ATOM 1381 C C . ARG A 1 182 ? 3.182 5.350 25.010 1.00 84.00 182 ARG A C 1
ATOM 1383 O O . ARG A 1 182 ? 3.583 5.820 26.064 1.00 84.00 182 ARG A O 1
ATOM 1390 N N . ALA A 1 183 ? 4.018 4.918 24.064 1.00 80.44 183 ALA A N 1
ATOM 1391 C CA . ALA A 1 183 ? 5.475 4.915 24.232 1.00 80.44 183 ALA A CA 1
ATOM 1392 C C . ALA A 1 183 ? 6.080 6.325 24.395 1.00 80.44 183 ALA A C 1
ATOM 1394 O O . ALA A 1 183 ? 7.140 6.476 24.991 1.00 80.44 183 ALA A O 1
ATOM 1395 N N . ARG A 1 184 ? 5.420 7.364 23.865 1.00 68.50 184 ARG A N 1
ATOM 1396 C CA . ARG A 1 184 ? 5.773 8.763 24.139 1.00 68.50 184 ARG A CA 1
ATOM 1397 C C . ARG A 1 184 ? 4.882 9.260 25.274 1.00 68.50 184 ARG A C 1
ATOM 1399 O O . ARG A 1 184 ? 3.791 9.761 25.010 1.00 68.50 184 ARG A O 1
ATOM 1406 N N . GLY A 1 185 ? 5.331 9.033 26.505 1.00 56.16 185 GLY A N 1
ATOM 1407 C CA . GLY A 1 185 ? 4.571 9.304 27.730 1.00 56.16 185 GLY A CA 1
ATOM 1408 C C . GLY A 1 185 ? 5.389 9.878 28.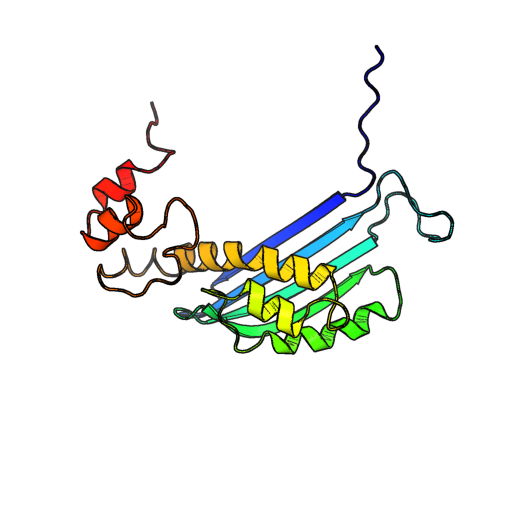890 1.00 56.16 185 GLY A C 1
ATOM 1409 O O . GLY A 1 185 ? 4.838 10.045 29.967 1.00 56.16 185 GLY A O 1
ATOM 1410 N N . GLU A 1 186 ? 6.662 10.222 28.678 1.00 48.00 186 GLU A N 1
ATOM 1411 C CA . GLU A 1 186 ? 7.472 10.979 29.640 1.00 48.00 186 GLU A CA 1
ATOM 1412 C C . GLU A 1 186 ? 8.210 12.088 28.884 1.00 48.00 186 GLU A C 1
ATOM 1414 O O . GLU A 1 186 ? 9.274 11.885 28.298 1.00 48.00 186 GLU A O 1
ATOM 1419 N N . THR A 1 187 ? 7.610 13.274 28.830 1.00 46.56 187 THR A N 1
ATOM 1420 C CA . THR A 1 187 ? 8.403 14.502 28.754 1.00 46.56 187 THR A CA 1
ATOM 1421 C C . THR A 1 187 ? 8.805 14.857 30.179 1.00 46.56 187 THR A C 1
ATOM 1423 O O . THR A 1 187 ? 7.948 14.842 31.062 1.00 46.56 187 THR A O 1
ATOM 1426 N N . ALA A 1 188 ? 10.101 15.116 30.361 1.00 38.97 188 ALA A N 1
ATOM 1427 C CA . ALA A 1 188 ? 10.708 15.673 31.568 1.00 38.97 188 ALA A CA 1
ATOM 1428 C C . ALA A 1 188 ? 9.971 16.906 32.115 1.00 38.97 188 ALA A C 1
ATOM 1430 O O . ALA A 1 188 ? 9.336 17.620 31.303 1.00 38.97 188 ALA A O 1
#

Solvent-accessible surface area (backbone atoms only — not comparable to full-atom values): 10869 Å² total; per-residue (Å²): 132,85,81,74,81,88,69,59,52,62,49,77,48,76,50,74,49,72,40,79,68,56,99,47,30,33,37,35,42,35,36,40,40,29,32,22,58,70,51,68,61,89,88,53,91,60,68,78,49,39,73,47,33,32,34,39,40,40,36,32,31,33,56,90,71,34,28,23,74,39,52,50,69,51,70,84,34,64,87,50,93,68,59,67,75,31,54,72,45,49,50,72,49,43,74,41,38,56,44,82,66,30,71,59,58,47,45,76,56,31,41,70,94,48,22,42,69,66,58,47,52,47,54,61,62,40,40,64,52,54,53,54,40,51,49,62,69,52,34,75,80,67,44,80,73,63,56,83,58,91,56,73,61,58,63,70,45,84,68,34,21,79,89,26,72,53,43,48,24,46,51,68,67,35,61,64,63,50,57,71,70,40,91,88,70,80,80,132

pLDDT: mean 88.81, std 11.74, range [38.97, 98.88]

Secondary structure (DSSP, 8-state):
--------S-EEEEEEEEEE-SSSEEEEEEEEEEE-SS---TTS-S-TT-EEEEEEEEEEEETTTTEEEEEEEEEEE-SSTTGGGGSGGGGGGTT-BSSTTHHHHHHHHHSGGGS-HHHHHHHHHHHHHHHHHHHHHHHHHH-SPPTT---TTTTSSSTT-TTSHHHHHHHTT-HHHHHHT-S-----

Foldseek 3Di:
DPPPPDDDQKDKDKDKDWDDPDLFKIKIKIWIWMFGQDDDPPVQPDDHGDTAWTKMKIFMAGPDQRFTQDIFMDTPHHRDPCQCVQGVLRRQSHGDHLFPCSLVSLCVRDNDPNHDPRVSVRVVVNSVVSLVSCCVPNCVVVPQDALPDPHSCQPVDPCNDPVHQCNVCSNVVVPVSNVVPDPPDDDD

Sequence (188 aa):
MSEQTRRPVHTRTITIDVFRAGDDELEVTGRLVDSRPDAQPSWFDVPQGSTIHDMSVTLRVRYPDLTITAASSSMTEHPYTICPDAIPALGRLVGLSVAQGFTRAVNERLGRQQGCSHMTALVHAMAPAIKQGAGAAFFDENGFPPPDADLWFINTCQAWRDGGPLVKGLRAGDTEGLKALRARGETA

Mean predicted aligned error: 6.29 Å

Radius of gyration: 20.42 Å; Cα contacts (8 Å, |Δi|>4): 304; chains: 1; bounding box: 60×30×55 Å

Nearest PDB structures (foldseek):
  3cnx-assembly2_C-2  TM=5.615E-01  e=1.768E-01  Streptomyces avermitilis
  3uu2-assembly1_C  T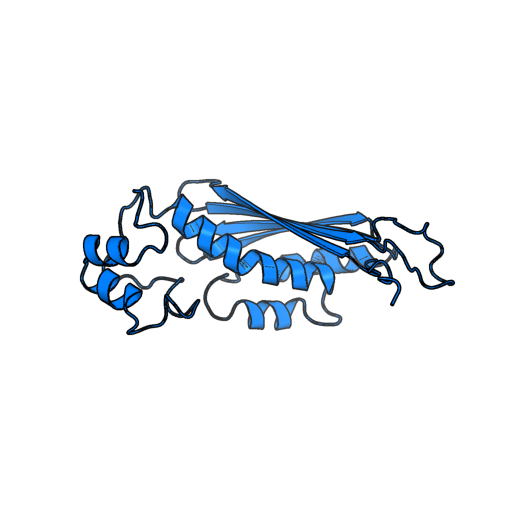M=5.143E-01  e=8.343E-01  Salmonella enterica subsp. enterica serovar Typhimurium
  3upg-assembly1_A  TM=5.544E-01  e=2.252E+00  Salmonella enterica subsp. enterica serovar Typhimurium
  5o78-assembly1_C  TM=6.236E-01  e=6.882E+00  Klebsiella aerogenes